Protein AF-A0A2S2R752-F1 (afdb_monomer)

InterPro domains:
  IPR032675 Leucine-rich repeat domain superfamily [G3DSA:3.80.10.10] (1-83)

Solvent-accessible surface area (backbone atoms only — not comparable to full-atom values): 11068 Å² total; per-residue (Å²): 81,77,49,80,53,50,64,62,71,36,53,54,68,74,89,67,63,77,33,37,60,33,27,34,42,31,45,22,48,10,47,53,20,38,55,67,49,46,57,72,49,18,22,31,60,45,40,41,36,38,32,35,33,62,28,73,34,38,39,67,49,68,88,34,24,53,42,39,46,20,32,53,46,47,30,58,76,66,61,33,46,69,41,58,73,69,79,62,42,74,85,78,96,68,89,72,75,92,66,62,83,62,42,63,77,50,75,65,30,51,50,46,24,51,53,15,46,54,54,32,48,65,73,67,52,60,62,66,58,55,54,49,51,53,54,51,52,52,51,50,49,54,64,51,49,53,55,53,53,50,52,55,52,53,59,54,54,60,64,67,72,66,70,78,85,80,78,87,81,90,82,86,90,85,87,86,87,81,86,90,82,87,89,84,82,89,82,82,87,134

Nearest PDB structures (foldseek):
  4z0c-assembly1_D  TM=8.203E-01  e=3.844E-01  Mus musculus
  8glv-assembly1_Gg  TM=3.568E-01  e=1.560E-01  Chlamydomonas reinhardtii

Secondary structure (DSSP, 8-state):
-EEE-TTS--SS-------TT--EEE-TT-TT-----HHHHHT-TT--EEE-TT-TTTT-SGGGHHHHHHHHHHHHHTT-EEESPPPPPPPPSSSS-------SPPHHHHHHHHHHHHHHHHHH--HHHHHHHHHHHHHHHHHHHHHHHHHHHHHHHHHHTT----------------------------

Sequence (190 aa):
QVLKLSRCDLAQYPALGVMPNLVELDVSDNELLEDLDSDRLAVTCRLSLLNVTGCTALFRRPESRCRCLRVVEWTRTYKIHVLGMPPCPVAHGGGIADNCTAVAATNETRAVFKKCMIEWERRNTPYWAIGLGLLIAVAVLLLLCVPIRWWKRRCHEDMMQSMPVTDTKENIESTAIGSKSDPAALLSSP

pLDDT: mean 79.92, std 19.26, range [33.53, 97.5]

Organism: NCBI:txid143950

Foldseek 3Di:
DEEAQDPVLDLEDDQDAQDLPYAEYHHEQNCNHQEDALLSVLSHLNHQEYEHHNNNNHQPDLVCQLRLLLVVVSCVVSNRHYHRRDDHDDDDPDDPDPPSVPSHDDPSSVVSNVVSVVVNCVVPPPVVVVVVVVVVVVVVCVVVVVVVVVVVVVVVVVVVVPDDPDDDDDDDDDDDDDDDDDDDDDDDDD

Radius of gyration: 38.86 Å; Cα contacts (8 Å, |Δi|>4): 228; chains: 1; bounding box: 56×40×117 Å

Structure (mmCIF, N/CA/C/O backbone):
data_AF-A0A2S2R752-F1
#
_entry.id   AF-A0A2S2R752-F1
#
loop_
_atom_site.group_PDB
_atom_site.id
_atom_site.type_symbol
_atom_site.label_atom_id
_atom_site.label_alt_id
_atom_site.label_comp_id
_atom_site.label_asym_id
_atom_site.label_entity_id
_atom_site.label_seq_id
_atom_site.pdbx_PDB_ins_code
_atom_site.Cartn_x
_atom_site.Cartn_y
_atom_site.Cartn_z
_atom_site.occupancy
_atom_site.B_iso_or_equiv
_atom_site.auth_seq_id
_atom_site.auth_comp_id
_atom_site.auth_asym_id
_atom_site.auth_atom_id
_atom_site.pdbx_PDB_model_num
ATOM 1 N N . GLN A 1 1 ? -7.648 -8.049 6.154 1.00 90.62 1 GLN A N 1
ATOM 2 C CA . GLN A 1 1 ? -8.123 -8.771 4.952 1.00 90.62 1 GLN A CA 1
ATOM 3 C C . GLN A 1 1 ? -6.942 -8.981 4.023 1.00 90.62 1 GLN A C 1
ATOM 5 O O . GLN A 1 1 ? -6.013 -8.180 4.067 1.00 90.62 1 GLN A O 1
ATOM 10 N N . VAL A 1 2 ? -6.982 -10.042 3.223 1.00 94.88 2 VAL A N 1
ATOM 11 C CA . VAL A 1 2 ? -5.921 -10.413 2.278 1.00 94.88 2 VAL A CA 1
ATOM 12 C C . VAL A 1 2 ? -6.530 -10.427 0.884 1.00 94.88 2 VAL A C 1
ATOM 14 O O . VAL A 1 2 ? -7.594 -11.018 0.698 1.00 94.88 2 VAL A O 1
ATOM 17 N N . LEU A 1 3 ? -5.880 -9.771 -0.073 1.00 95.69 3 LEU A N 1
ATOM 18 C CA . LEU A 1 3 ? -6.262 -9.795 -1.481 1.00 95.69 3 LEU A CA 1
ATOM 19 C C . LEU A 1 3 ? -5.101 -10.363 -2.292 1.00 95.69 3 LEU A C 1
ATOM 21 O O . LEU A 1 3 ? -3.983 -9.859 -2.209 1.00 95.69 3 LEU A O 1
ATOM 25 N N . LYS A 1 4 ? -5.375 -11.413 -3.068 1.00 95.81 4 LYS A N 1
ATOM 26 C CA . LYS A 1 4 ? -4.397 -12.053 -3.949 1.00 95.81 4 LYS A CA 1
ATOM 27 C C . LYS A 1 4 ? -4.827 -11.877 -5.396 1.00 95.81 4 LYS A C 1
ATOM 29 O O . LYS A 1 4 ? -5.921 -12.287 -5.765 1.00 95.81 4 LYS A O 1
ATOM 34 N N . LEU A 1 5 ? -3.960 -11.250 -6.173 1.00 94.62 5 LEU A N 1
ATOM 35 C CA . LEU A 1 5 ? -4.081 -10.948 -7.595 1.00 94.62 5 LEU A CA 1
ATOM 36 C C . LEU A 1 5 ? -2.792 -11.364 -8.320 1.00 94.62 5 LEU A C 1
ATOM 38 O O . LEU A 1 5 ? -2.338 -10.692 -9.246 1.00 94.62 5 LEU A O 1
ATOM 42 N N . SER A 1 6 ? -2.155 -12.438 -7.852 1.00 94.44 6 SER A N 1
ATOM 43 C CA . SER A 1 6 ? -0.952 -12.963 -8.479 1.00 94.44 6 SER A CA 1
ATOM 44 C C . SER A 1 6 ? -1.278 -13.678 -9.789 1.00 94.44 6 SER A C 1
ATOM 46 O O . SER A 1 6 ? -2.352 -14.271 -9.916 1.00 94.44 6 SER A O 1
ATOM 48 N N . ARG A 1 7 ? -0.366 -13.610 -10.770 1.00 94.69 7 ARG A N 1
ATOM 49 C CA . ARG A 1 7 ? -0.514 -14.253 -12.098 1.00 94.69 7 ARG A CA 1
ATOM 50 C C . ARG A 1 7 ? -1.827 -13.907 -12.803 1.00 94.69 7 ARG A C 1
ATOM 52 O O . ARG A 1 7 ? -2.516 -14.781 -13.323 1.00 94.69 7 ARG A O 1
ATOM 59 N N . CYS A 1 8 ? -2.202 -12.636 -12.760 1.00 93.88 8 CYS A N 1
ATOM 60 C CA . CYS A 1 8 ? -3.444 -12.133 -13.345 1.00 93.88 8 CYS A CA 1
ATOM 61 C C . CYS A 1 8 ? -3.188 -11.275 -14.596 1.00 93.88 8 CYS A C 1
ATOM 63 O O . CYS A 1 8 ? -4.085 -10.549 -15.019 1.00 93.88 8 CYS A O 1
ATOM 65 N N . ASP A 1 9 ? -1.970 -11.322 -15.150 1.00 91.81 9 ASP A N 1
ATOM 66 C CA . ASP A 1 9 ? -1.514 -10.535 -16.302 1.00 91.81 9 ASP A CA 1
ATOM 67 C C . ASP A 1 9 ? -1.815 -9.031 -16.172 1.00 91.81 9 ASP A C 1
ATOM 69 O O . ASP A 1 9 ? -2.172 -8.339 -17.129 1.00 91.81 9 ASP A O 1
ATOM 73 N N . LEU A 1 10 ? -1.678 -8.503 -14.952 1.00 92.00 10 LEU A N 1
ATOM 74 C CA . LEU A 1 10 ? -1.943 -7.099 -14.661 1.00 92.00 10 LEU A CA 1
ATOM 75 C C . LEU A 1 10 ? -0.909 -6.207 -15.350 1.00 92.00 10 LEU A C 1
ATOM 77 O O . LEU A 1 10 ? 0.252 -6.182 -14.958 1.00 92.00 10 LEU A O 1
ATOM 81 N N . ALA A 1 11 ? -1.353 -5.415 -16.325 1.00 91.62 11 ALA A N 1
ATOM 82 C CA . ALA A 1 11 ? -0.528 -4.371 -16.940 1.00 91.62 11 ALA A CA 1
ATOM 83 C C . ALA A 1 11 ? -0.419 -3.103 -16.070 1.00 91.62 11 ALA A C 1
ATOM 85 O O . ALA A 1 11 ? 0.523 -2.321 -16.176 1.00 91.62 11 ALA A O 1
ATOM 86 N N . GLN A 1 12 ? -1.409 -2.873 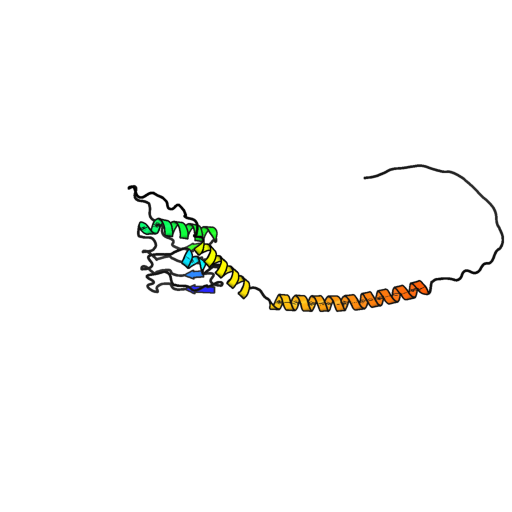-15.206 1.00 90.88 12 GLN A N 1
ATOM 87 C CA . GLN A 1 12 ? -1.481 -1.712 -14.325 1.00 90.88 12 GLN A CA 1
ATOM 88 C C . GLN A 1 12 ? -1.903 -2.141 -12.929 1.00 90.88 12 GLN A C 1
ATOM 90 O O . GLN A 1 12 ? -2.641 -3.115 -12.760 1.00 90.88 12 GLN A O 1
ATOM 95 N N . TYR A 1 13 ? -1.472 -1.374 -11.929 1.00 89.81 13 TYR A N 1
ATOM 96 C CA . TYR A 1 13 ? -1.901 -1.614 -10.563 1.00 89.81 13 TYR A CA 1
ATOM 97 C C . TYR A 1 13 ? -3.429 -1.473 -10.476 1.00 89.81 13 TYR A C 1
ATOM 99 O O . TYR A 1 13 ? -3.981 -0.491 -10.989 1.00 89.81 13 TYR A O 1
ATOM 107 N N . PRO A 1 14 ? -4.131 -2.431 -9.846 1.00 87.06 14 PRO A N 1
ATOM 108 C CA . PRO A 1 14 ? -5.585 -2.444 -9.823 1.00 87.06 14 PRO A CA 1
ATOM 109 C C . PRO A 1 14 ? -6.126 -1.150 -9.216 1.00 87.06 14 PRO A C 1
ATOM 111 O O . PRO A 1 14 ? -5.617 -0.640 -8.214 1.00 87.06 14 PRO A O 1
ATOM 114 N N . ALA A 1 15 ? -7.196 -0.619 -9.807 1.00 86.75 15 ALA A N 1
ATOM 115 C CA . ALA A 1 15 ? -7.918 0.519 -9.256 1.00 86.75 15 ALA A CA 1
ATOM 116 C C . ALA A 1 15 ? -8.717 0.076 -8.020 1.00 86.75 15 ALA A C 1
ATOM 118 O O . ALA A 1 15 ? -9.937 -0.079 -8.059 1.00 86.75 15 ALA A O 1
ATOM 119 N N . LEU A 1 16 ? -8.006 -0.154 -6.918 1.00 84.81 16 LEU A N 1
ATOM 120 C CA . LEU A 1 16 ? -8.612 -0.439 -5.631 1.00 84.81 16 LEU A CA 1
ATOM 121 C C . LEU A 1 16 ? -9.373 0.817 -5.194 1.00 84.81 16 LEU A C 1
ATOM 123 O O . LEU A 1 16 ? -8.825 1.921 -5.159 1.00 84.81 16 LEU A O 1
ATOM 127 N N . GLY A 1 17 ? -10.661 0.661 -4.895 1.00 87.75 17 GLY A N 1
ATOM 128 C CA . GLY A 1 17 ? -11.394 1.684 -4.156 1.00 87.75 17 GLY A CA 1
ATOM 129 C C . GLY A 1 17 ? -10.801 1.862 -2.754 1.00 87.75 17 GLY A C 1
ATOM 130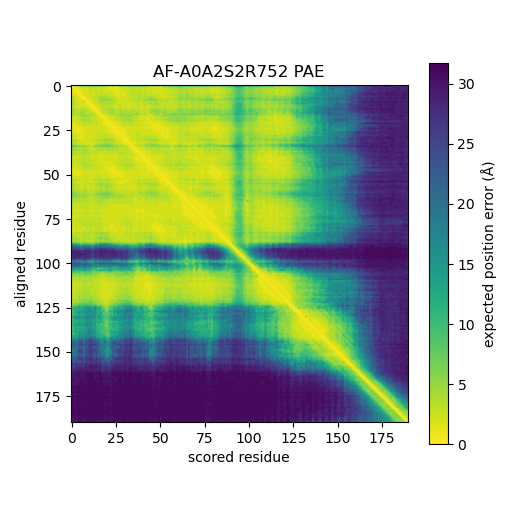 O O . GLY A 1 17 ? -9.829 1.208 -2.379 1.00 87.75 17 GLY A O 1
ATOM 131 N N . VAL A 1 18 ? -11.411 2.718 -1.934 1.00 89.69 18 VAL A N 1
ATOM 132 C CA . VAL A 1 18 ? -11.003 2.849 -0.526 1.00 89.69 18 VAL A CA 1
ATOM 133 C C . VAL A 1 18 ? -11.209 1.503 0.182 1.00 89.69 18 VAL A C 1
ATOM 135 O O . VAL A 1 18 ? -12.343 1.071 0.391 1.00 89.69 18 VAL A O 1
ATOM 138 N N . MET A 1 19 ? -10.109 0.838 0.541 1.00 92.88 19 MET A N 1
ATOM 139 C CA . MET A 1 19 ? -10.082 -0.486 1.165 1.00 92.88 19 MET A CA 1
ATOM 140 C C . MET A 1 19 ? -9.410 -0.396 2.543 1.00 92.88 19 MET A C 1
ATOM 142 O O . MET A 1 19 ? -8.256 -0.793 2.715 1.00 92.88 19 MET A O 1
ATOM 146 N N . PRO A 1 20 ? -10.134 0.100 3.561 1.00 92.19 20 PRO A N 1
ATOM 147 C CA . PRO A 1 20 ? -9.558 0.408 4.867 1.00 92.19 20 PRO A CA 1
ATOM 148 C C . PRO A 1 20 ? -9.117 -0.829 5.653 1.00 92.19 20 PRO A C 1
ATOM 150 O O . PRO A 1 20 ? -8.298 -0.714 6.550 1.00 92.19 20 PRO A O 1
ATOM 153 N N . ASN A 1 21 ? -9.639 -2.016 5.335 1.00 93.62 21 ASN A N 1
ATOM 154 C CA . ASN A 1 21 ? -9.344 -3.258 6.059 1.00 93.62 21 ASN A CA 1
ATOM 155 C C . ASN A 1 21 ? -8.357 -4.175 5.323 1.00 93.62 21 ASN A C 1
ATOM 157 O O . ASN A 1 21 ? -8.126 -5.306 5.774 1.00 93.62 21 ASN A O 1
ATOM 161 N N . LEU A 1 22 ? -7.811 -3.735 4.185 1.00 95.56 22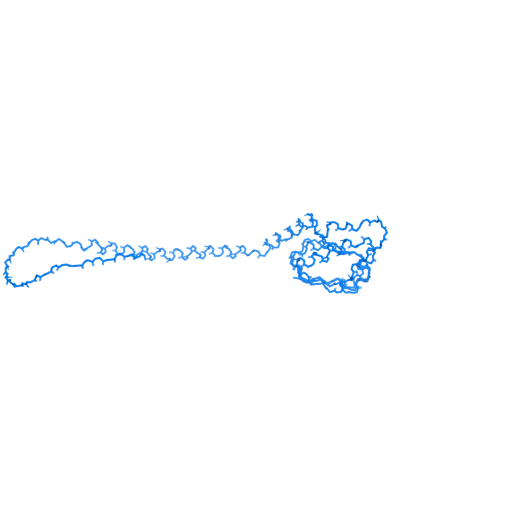 LEU A N 1
ATOM 162 C CA . LEU A 1 22 ? -6.818 -4.507 3.451 1.00 95.56 22 LEU A CA 1
ATOM 163 C C . LEU A 1 22 ? -5.470 -4.412 4.165 1.00 95.56 22 LEU A C 1
ATOM 165 O O . LEU A 1 22 ? -4.986 -3.318 4.434 1.00 95.56 22 LEU A O 1
ATOM 169 N N . VAL A 1 23 ? -4.914 -5.571 4.502 1.00 95.88 23 VAL A N 1
ATOM 170 C CA . VAL A 1 23 ? -3.685 -5.720 5.294 1.00 95.88 23 VAL A CA 1
ATOM 171 C C . VAL A 1 23 ? -2.582 -6.326 4.436 1.00 95.88 23 VAL A C 1
ATOM 173 O O . VAL A 1 23 ? -1.433 -5.911 4.525 1.00 95.88 23 VAL A O 1
ATOM 176 N N . GLU A 1 24 ? -2.940 -7.246 3.544 1.00 97.19 24 GLU A N 1
ATOM 177 C CA . GLU A 1 24 ? -1.995 -7.873 2.628 1.00 97.19 24 GLU A CA 1
ATOM 178 C C . GLU A 1 24 ? -2.524 -7.783 1.203 1.00 97.19 24 GLU A C 1
ATOM 180 O O . GLU A 1 24 ? -3.691 -8.102 0.944 1.00 97.19 24 GLU A O 1
ATOM 185 N N . LEU A 1 25 ? -1.655 -7.359 0.292 1.00 96.56 25 LEU A N 1
ATOM 186 C CA . LEU A 1 25 ? -1.906 -7.358 -1.137 1.00 96.56 25 LEU A CA 1
ATOM 187 C C . LEU A 1 25 ? -0.79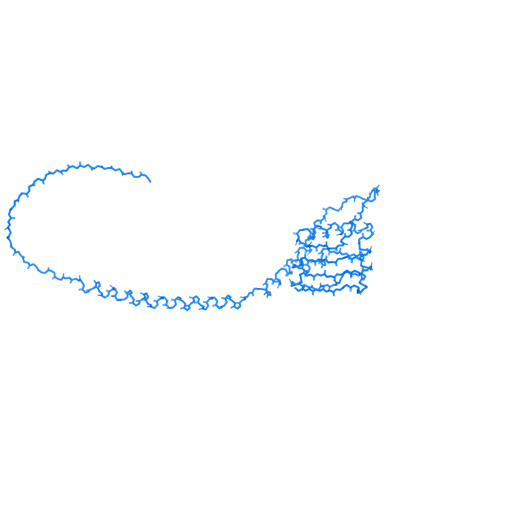6 -8.125 -1.845 1.00 96.56 25 LEU A C 1
ATOM 189 O O . LEU A 1 25 ? 0.378 -7.768 -1.755 1.00 96.56 25 LEU A O 1
ATOM 193 N N . ASP A 1 26 ? -1.189 -9.156 -2.576 1.00 96.50 26 ASP A N 1
ATOM 194 C CA . ASP A 1 26 ? -0.292 -9.938 -3.410 1.00 96.50 26 ASP A CA 1
ATOM 195 C C . ASP A 1 26 ? -0.596 -9.667 -4.881 1.00 96.50 26 ASP A C 1
ATOM 197 O O . ASP A 1 26 ? -1.668 -10.016 -5.364 1.00 96.50 26 ASP A O 1
ATOM 201 N N . VAL A 1 27 ? 0.334 -9.021 -5.577 1.00 96.00 27 VAL A N 1
ATOM 202 C CA . VAL A 1 27 ? 0.297 -8.784 -7.027 1.00 96.00 27 VAL A CA 1
ATOM 203 C C . VAL A 1 27 ? 1.504 -9.440 -7.700 1.00 96.00 27 VAL A C 1
ATOM 205 O O . VAL A 1 27 ? 1.936 -8.988 -8.757 1.00 96.00 27 VAL A O 1
ATOM 208 N N . SER A 1 28 ? 2.062 -10.492 -7.094 1.00 96.25 28 SER A N 1
ATOM 209 C CA . SER A 1 28 ? 3.229 -11.197 -7.628 1.00 96.25 28 SER A CA 1
ATOM 210 C C . SER A 1 28 ? 2.985 -11.840 -8.994 1.00 96.25 28 SER A C 1
ATOM 212 O O . SER A 1 28 ? 1.850 -12.103 -9.393 1.00 96.25 28 SER A O 1
ATOM 214 N N . ASP A 1 29 ? 4.071 -12.103 -9.715 1.00 95.50 29 ASP A N 1
ATOM 215 C CA . ASP A 1 29 ? 4.079 -12.755 -11.023 1.00 95.50 29 ASP A CA 1
ATOM 216 C C . ASP A 1 29 ? 3.167 -12.049 -12.054 1.00 95.50 29 ASP A C 1
ATOM 218 O O . ASP A 1 29 ? 2.548 -12.691 -12.899 1.00 95.50 29 ASP A O 1
ATOM 222 N N . ASN A 1 30 ? 3.052 -10.718 -11.974 1.00 95.50 30 ASN A N 1
ATOM 223 C CA . ASN A 1 30 ? 2.425 -9.893 -13.007 1.00 95.50 30 ASN A CA 1
ATOM 224 C C . ASN A 1 30 ? 3.520 -9.158 -13.782 1.00 95.50 30 ASN A C 1
ATOM 226 O O . ASN A 1 30 ? 3.872 -8.019 -13.478 1.00 95.50 30 ASN A O 1
ATOM 230 N N . GLU A 1 31 ? 4.087 -9.830 -14.780 1.00 94.06 31 GLU A N 1
ATOM 231 C CA . GLU A 1 31 ? 5.252 -9.335 -15.523 1.00 94.06 31 GLU A CA 1
ATOM 232 C C . GLU A 1 31 ? 4.978 -8.033 -16.279 1.00 94.06 31 GLU A C 1
ATOM 234 O O . GLU A 1 31 ? 5.885 -7.223 -16.449 1.00 94.06 31 GLU A O 1
ATOM 239 N N . LEU A 1 32 ? 3.725 -7.816 -16.690 1.00 92.75 32 LEU A N 1
ATOM 240 C CA . LEU A 1 32 ? 3.283 -6.629 -17.422 1.00 92.75 32 LEU A CA 1
ATOM 241 C C . LEU A 1 32 ? 3.095 -5.397 -16.527 1.00 92.75 32 LEU A C 1
ATOM 243 O O . LEU A 1 32 ? 2.851 -4.314 -17.052 1.00 92.75 32 LEU A O 1
ATOM 247 N N . LEU A 1 33 ? 3.187 -5.537 -15.202 1.00 93.44 33 LEU A N 1
ATOM 248 C CA . LEU A 1 33 ? 2.941 -4.443 -14.271 1.00 93.44 33 LEU A CA 1
ATOM 249 C C . LEU A 1 33 ? 4.088 -3.432 -14.342 1.00 93.44 33 LEU A C 1
ATOM 251 O O . LEU A 1 33 ? 5.145 -3.635 -13.748 1.00 93.44 33 LEU A O 1
ATOM 255 N N . GLU A 1 34 ? 3.877 -2.333 -15.063 1.00 90.12 34 GLU A N 1
ATOM 256 C CA . GLU A 1 34 ? 4.948 -1.366 -15.335 1.00 90.12 34 GLU A CA 1
ATOM 257 C C . GLU A 1 34 ? 5.123 -0.322 -14.228 1.00 90.12 34 GLU A C 1
ATOM 259 O O . GLU A 1 34 ? 6.223 0.202 -14.026 1.00 90.12 34 GLU A O 1
ATOM 264 N N . ASP A 1 35 ? 4.039 0.016 -13.528 1.00 81.94 35 ASP A N 1
ATOM 265 C CA . ASP A 1 35 ? 4.010 1.198 -12.673 1.00 81.94 35 ASP A CA 1
ATOM 266 C C . ASP A 1 35 ? 3.154 1.025 -11.419 1.00 81.94 35 ASP A C 1
ATOM 268 O O . ASP A 1 35 ? 2.146 0.310 -11.391 1.00 81.94 35 ASP A O 1
ATOM 272 N N . LEU A 1 36 ? 3.564 1.745 -10.381 1.00 90.69 36 LEU A N 1
ATOM 273 C CA . LEU A 1 36 ? 2.930 1.803 -9.077 1.00 90.69 36 LEU A CA 1
ATOM 274 C C . LEU A 1 36 ? 3.098 3.220 -8.527 1.00 90.69 36 LEU A C 1
ATOM 276 O O . LEU A 1 36 ? 4.184 3.795 -8.578 1.00 90.69 36 LEU A O 1
ATOM 280 N N . ASP A 1 37 ? 2.023 3.770 -7.968 1.00 89.88 37 ASP A N 1
ATOM 281 C CA . ASP A 1 37 ? 2.021 5.118 -7.401 1.00 89.88 37 ASP A CA 1
ATOM 282 C C . ASP A 1 37 ? 1.576 5.099 -5.938 1.00 89.88 37 ASP A C 1
ATOM 284 O O . ASP A 1 37 ? 0.734 4.291 -5.529 1.00 89.88 37 ASP A O 1
ATOM 288 N N . SER A 1 38 ? 2.096 6.035 -5.146 1.00 90.56 38 SER A N 1
ATOM 289 C CA . SER A 1 38 ? 1.711 6.210 -3.748 1.00 90.56 38 SER A CA 1
ATOM 290 C C . SER A 1 38 ? 0.224 6.524 -3.596 1.00 90.56 38 SER A C 1
ATOM 292 O O . SER A 1 38 ? -0.381 6.117 -2.610 1.00 90.56 38 SER A O 1
ATOM 294 N N . ASP A 1 39 ? -0.400 7.172 -4.584 1.00 89.19 39 ASP A N 1
ATOM 295 C CA . ASP A 1 39 ? -1.840 7.475 -4.567 1.00 89.19 39 ASP A CA 1
ATOM 296 C C . ASP A 1 39 ? -2.698 6.207 -4.589 1.00 89.19 39 ASP A C 1
ATOM 298 O O . ASP A 1 39 ? -3.718 6.110 -3.903 1.00 89.19 39 ASP A O 1
ATOM 302 N N . ARG A 1 40 ? -2.245 5.194 -5.332 1.00 90.69 40 ARG A N 1
ATOM 303 C CA . ARG A 1 40 ? -2.897 3.882 -5.411 1.00 90.69 40 ARG A CA 1
ATOM 304 C C . ARG A 1 40 ? -2.656 3.031 -4.165 1.00 90.69 40 ARG A C 1
ATOM 306 O O . ARG A 1 40 ? -3.444 2.135 -3.886 1.00 90.69 40 ARG A O 1
ATOM 313 N N . LEU A 1 41 ? -1.606 3.321 -3.400 1.00 92.94 41 LEU A N 1
ATOM 314 C CA . LEU A 1 41 ? -1.356 2.709 -2.091 1.00 92.94 41 LEU A CA 1
ATOM 315 C C . LEU A 1 41 ? -2.088 3.448 -0.960 1.00 92.94 41 LEU A C 1
ATOM 317 O O . LEU A 1 41 ? -2.439 2.851 0.057 1.00 92.94 41 LEU A O 1
ATOM 321 N N . ALA A 1 42 ? -2.363 4.743 -1.125 1.00 93.56 42 ALA A N 1
ATOM 322 C CA . ALA A 1 42 ? -3.019 5.569 -0.115 1.00 93.56 42 ALA A CA 1
ATOM 323 C C . ALA A 1 42 ? -4.464 5.140 0.180 1.00 93.56 42 ALA A C 1
ATOM 325 O O . ALA A 1 42 ? -4.963 5.358 1.285 1.00 93.56 42 ALA A O 1
ATOM 326 N N . VAL A 1 43 ? -5.131 4.487 -0.775 1.00 94.38 43 VAL A N 1
ATOM 327 C CA . VAL A 1 43 ? -6.481 3.922 -0.597 1.00 94.38 43 VAL A CA 1
ATOM 328 C C . VAL A 1 43 ? -6.515 2.685 0.313 1.00 94.38 43 VAL A C 1
ATOM 330 O O . VAL A 1 43 ? -7.599 2.259 0.713 1.00 94.38 43 VAL A O 1
ATOM 333 N N . THR A 1 44 ? -5.354 2.132 0.680 1.00 95.06 44 THR A N 1
ATOM 334 C CA . THR A 1 44 ? -5.196 0.962 1.557 1.00 95.06 44 THR A CA 1
ATOM 335 C C . THR A 1 44 ? -4.411 1.336 2.818 1.00 95.06 44 THR A C 1
ATOM 337 O O . THR A 1 44 ? -3.269 0.938 3.017 1.00 95.06 44 THR A O 1
ATOM 340 N N . CYS A 1 45 ? -5.025 2.124 3.698 1.00 94.56 45 CYS A N 1
ATOM 341 C CA . CYS A 1 45 ? -4.378 2.727 4.870 1.00 94.56 45 CYS A CA 1
ATOM 342 C C . CYS A 1 45 ? -3.940 1.748 5.976 1.00 94.56 45 CYS A C 1
ATOM 344 O O . CYS A 1 45 ? -3.252 2.149 6.913 1.00 94.56 45 CYS A O 1
ATOM 346 N N . ARG A 1 46 ? -4.330 0.473 5.883 1.00 95.06 46 ARG A N 1
ATOM 347 C CA . ARG A 1 46 ? -3.930 -0.599 6.810 1.00 95.06 46 ARG A CA 1
ATOM 348 C C . ARG A 1 46 ? -3.012 -1.637 6.173 1.00 95.06 46 ARG A C 1
ATOM 350 O O . ARG A 1 46 ? -2.724 -2.644 6.818 1.00 95.06 46 ARG A O 1
ATOM 357 N N . LEU A 1 47 ? -2.566 -1.399 4.939 1.00 96.75 47 LEU A N 1
ATOM 358 C CA . LEU A 1 47 ? -1.679 -2.310 4.237 1.00 96.75 47 LEU A CA 1
ATOM 359 C C . LEU A 1 47 ? -0.368 -2.445 5.017 1.00 96.75 47 LEU A C 1
ATOM 361 O O . LEU A 1 47 ? 0.286 -1.448 5.308 1.00 96.75 47 LEU A O 1
ATOM 365 N N . SER A 1 48 ? 0.008 -3.673 5.354 1.00 96.94 48 SER A N 1
ATOM 366 C CA . SER A 1 48 ? 1.265 -4.006 6.025 1.00 96.94 48 SER A CA 1
ATOM 367 C C . SER A 1 48 ? 2.174 -4.873 5.166 1.00 96.94 48 SER A C 1
ATOM 369 O O . SER A 1 48 ? 3.373 -4.896 5.415 1.00 96.94 48 SER A O 1
ATOM 371 N N . LEU A 1 49 ? 1.629 -5.580 4.171 1.00 97.50 49 LEU A N 1
ATOM 372 C CA . LEU A 1 49 ? 2.390 -6.427 3.257 1.00 97.50 49 LEU A CA 1
ATOM 373 C C . LEU A 1 49 ? 1.974 -6.163 1.809 1.00 97.50 49 LEU A C 1
ATOM 375 O O . LEU A 1 49 ? 0.792 -6.249 1.474 1.00 97.50 49 LEU A O 1
ATOM 379 N N . LEU A 1 50 ? 2.957 -5.892 0.956 1.00 97.06 50 LEU A N 1
ATOM 380 C CA . LEU A 1 50 ? 2.806 -5.780 -0.488 1.00 97.06 50 LEU A CA 1
ATOM 381 C C . LEU A 1 50 ? 3.783 -6.743 -1.168 1.00 97.06 50 LEU A C 1
ATOM 383 O O . LEU A 1 50 ? 4.995 -6.577 -1.057 1.00 97.06 50 LEU A O 1
ATOM 387 N N . ASN A 1 51 ? 3.271 -7.736 -1.889 1.00 96.88 51 ASN A N 1
ATOM 388 C CA . ASN A 1 51 ? 4.105 -8.644 -2.671 1.00 96.88 51 ASN A CA 1
ATOM 389 C C . ASN A 1 51 ? 4.073 -8.258 -4.153 1.00 96.88 51 ASN A C 1
ATOM 391 O O . ASN A 1 51 ? 3.027 -8.345 -4.790 1.00 96.88 51 ASN A O 1
ATOM 395 N N . VAL A 1 52 ? 5.224 -7.839 -4.683 1.00 96.19 52 VAL A N 1
ATOM 396 C CA . VAL A 1 52 ? 5.459 -7.491 -6.099 1.00 96.19 52 VAL A CA 1
ATOM 397 C C . VAL A 1 52 ? 6.546 -8.379 -6.723 1.00 96.19 52 VAL A C 1
ATOM 399 O O . VAL A 1 52 ? 7.131 -8.043 -7.750 1.00 96.19 52 VAL A O 1
ATOM 402 N N . THR A 1 53 ? 6.848 -9.521 -6.098 1.00 96.44 53 THR A N 1
ATOM 403 C CA . THR A 1 53 ? 7.829 -10.488 -6.611 1.00 96.44 53 THR A CA 1
ATOM 404 C C . THR A 1 53 ? 7.438 -10.944 -8.013 1.00 96.44 53 THR A C 1
ATOM 406 O O . THR A 1 53 ? 6.274 -11.232 -8.250 1.00 96.44 53 THR A O 1
ATOM 409 N N . GLY A 1 54 ? 8.387 -11.005 -8.948 1.00 92.44 54 GLY A N 1
ATOM 410 C CA . GLY A 1 54 ? 8.108 -11.425 -10.328 1.00 92.44 54 GLY A CA 1
ATOM 411 C C . GLY A 1 54 ? 7.521 -10.332 -11.235 1.00 92.44 54 GLY A C 1
ATOM 412 O O . GLY A 1 54 ? 7.349 -10.573 -12.426 1.00 92.44 54 GLY A O 1
ATOM 413 N N . CYS A 1 55 ? 7.276 -9.113 -10.739 1.00 94.31 55 CYS A N 1
ATOM 414 C CA . CYS A 1 55 ? 6.851 -7.977 -11.568 1.00 94.31 55 CYS A CA 1
ATOM 415 C C . CYS A 1 55 ? 8.054 -7.329 -12.277 1.00 94.31 55 CYS A C 1
ATOM 417 O O . CYS A 1 55 ? 8.559 -6.286 -11.864 1.00 94.31 55 CYS A O 1
ATOM 419 N N . THR A 1 56 ? 8.557 -7.968 -13.333 1.00 91.38 56 THR A N 1
ATOM 420 C CA . THR A 1 56 ? 9.828 -7.598 -13.989 1.00 91.38 56 THR A CA 1
ATOM 421 C C . THR A 1 56 ? 9.795 -6.277 -14.767 1.00 91.38 56 THR A C 1
ATOM 423 O O . THR A 1 56 ? 10.852 -5.676 -14.981 1.00 91.38 56 THR A O 1
ATOM 426 N N . ALA A 1 57 ? 8.620 -5.797 -15.189 1.00 91.81 57 ALA A N 1
ATOM 427 C CA . ALA A 1 57 ? 8.477 -4.494 -15.843 1.00 91.81 57 ALA A CA 1
ATOM 428 C C . ALA A 1 57 ? 8.373 -3.311 -14.863 1.00 91.81 57 ALA A C 1
ATOM 430 O O . ALA A 1 57 ? 8.475 -2.157 -15.294 1.00 91.81 57 ALA A O 1
ATOM 431 N N . LEU A 1 58 ? 8.209 -3.576 -13.563 1.00 93.31 58 LEU A N 1
ATOM 432 C CA . LEU A 1 58 ? 7.931 -2.554 -12.560 1.00 93.31 58 LEU A CA 1
ATOM 433 C C . LEU A 1 58 ? 9.099 -1.564 -12.444 1.00 93.31 58 LEU A C 1
ATOM 435 O O . LEU A 1 58 ? 10.239 -1.952 -12.191 1.00 93.31 58 LEU A O 1
ATOM 439 N N . PHE A 1 59 ? 8.813 -0.275 -12.641 1.00 91.44 59 PHE A N 1
ATOM 440 C CA . PHE A 1 59 ? 9.798 0.816 -12.638 1.00 91.44 59 PHE A CA 1
ATOM 441 C C . PHE A 1 59 ? 10.970 0.639 -13.613 1.00 91.44 59 PHE A C 1
ATOM 443 O O . PHE A 1 59 ? 12.028 1.236 -13.432 1.00 91.44 59 PHE A O 1
ATOM 450 N N . ARG A 1 60 ? 10.818 -0.156 -14.677 1.00 89.25 60 ARG A N 1
ATOM 451 C CA . ARG A 1 60 ? 11.922 -0.426 -15.612 1.00 89.25 60 ARG A CA 1
ATOM 452 C C . ARG A 1 60 ? 12.380 0.817 -16.381 1.00 89.25 60 ARG A C 1
ATOM 454 O O . ARG A 1 60 ? 13.533 0.896 -16.800 1.00 89.25 60 ARG A O 1
ATOM 461 N N . ARG A 1 61 ? 11.476 1.774 -16.606 1.00 87.69 61 ARG A N 1
ATOM 462 C CA . ARG A 1 61 ? 11.738 2.945 -17.453 1.00 87.69 61 ARG A CA 1
ATOM 463 C C . ARG A 1 61 ? 12.375 4.099 -16.664 1.00 87.69 61 ARG A C 1
ATOM 465 O O . ARG A 1 61 ? 11.928 4.355 -15.543 1.00 87.69 61 ARG A O 1
ATOM 472 N N . PRO A 1 62 ? 13.354 4.843 -17.213 1.00 83.94 62 PRO A N 1
ATOM 473 C CA . PRO A 1 62 ? 14.022 5.942 -16.503 1.00 83.94 62 PRO A CA 1
ATOM 474 C C . PRO A 1 62 ? 13.074 7.023 -15.962 1.00 83.94 62 PRO A C 1
ATOM 476 O O . PRO A 1 62 ? 13.282 7.525 -14.857 1.00 83.94 62 PRO A O 1
ATOM 479 N N . GLU A 1 63 ? 11.996 7.340 -16.685 1.00 84.81 63 GLU A N 1
ATOM 480 C CA . GLU A 1 63 ? 10.983 8.321 -16.272 1.00 84.81 63 GLU A CA 1
ATOM 481 C C . GLU A 1 63 ? 10.238 7.934 -14.984 1.00 84.81 63 GLU A C 1
ATOM 483 O O . GLU A 1 63 ? 9.645 8.785 -14.321 1.00 84.81 63 GLU A O 1
ATOM 488 N N . SER A 1 64 ? 10.285 6.659 -14.594 1.00 88.50 64 SER A N 1
ATOM 489 C CA . SER A 1 64 ? 9.602 6.152 -13.404 1.00 88.50 64 SER A CA 1
ATOM 490 C C . SER A 1 64 ? 10.387 6.384 -12.105 1.00 88.50 64 SER A C 1
ATOM 492 O O . SER A 1 64 ? 9.852 6.174 -11.016 1.00 88.50 64 SER A O 1
ATOM 494 N N . ARG A 1 65 ? 11.633 6.885 -12.182 1.00 87.12 65 ARG A N 1
ATOM 495 C CA . ARG A 1 65 ? 12.531 7.111 -11.033 1.00 87.12 65 ARG A CA 1
ATOM 496 C C . ARG A 1 65 ? 11.865 7.863 -9.881 1.00 87.12 65 ARG A C 1
ATOM 498 O O . ARG A 1 65 ? 11.886 7.373 -8.755 1.00 87.12 65 ARG A O 1
ATOM 505 N N . CYS A 1 66 ? 11.258 9.027 -10.132 1.00 86.88 66 CYS A N 1
ATOM 506 C CA . CYS A 1 66 ? 10.655 9.809 -9.046 1.00 86.88 66 CYS A CA 1
ATOM 507 C C . CYS A 1 66 ? 9.420 9.121 -8.439 1.00 86.88 66 CYS A C 1
ATOM 509 O O . CYS A 1 66 ? 9.201 9.241 -7.234 1.00 86.88 66 CYS A O 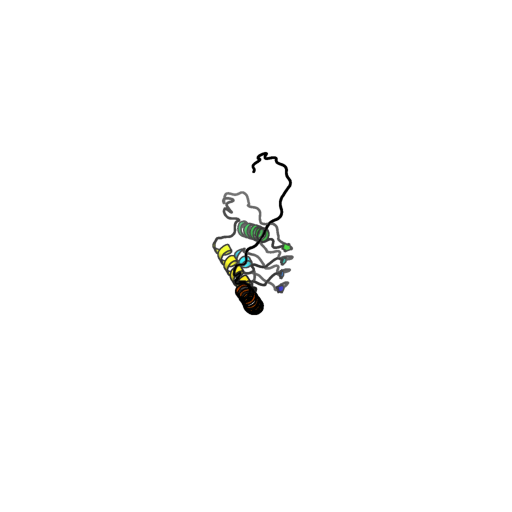1
ATOM 511 N N . ARG A 1 67 ? 8.638 8.373 -9.234 1.00 88.31 67 ARG A N 1
ATOM 512 C CA . ARG A 1 67 ? 7.513 7.574 -8.715 1.00 88.31 67 ARG A CA 1
ATOM 513 C C . ARG A 1 67 ? 8.007 6.420 -7.854 1.00 88.31 67 ARG A C 1
ATOM 515 O O . ARG A 1 67 ? 7.534 6.270 -6.733 1.00 88.31 67 ARG A O 1
ATOM 522 N N . CY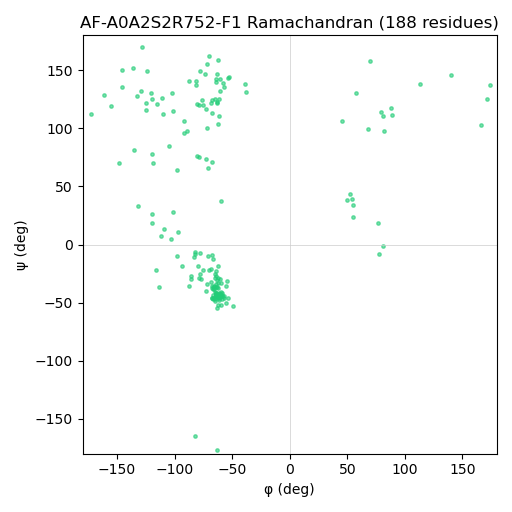S A 1 68 ? 9.019 5.691 -8.319 1.00 91.62 68 CYS A N 1
ATOM 523 C CA . CYS A 1 68 ? 9.650 4.625 -7.549 1.00 91.62 68 CYS A CA 1
ATOM 524 C C . CYS A 1 68 ? 10.152 5.134 -6.194 1.00 91.62 68 CYS A C 1
ATOM 526 O O . CYS A 1 68 ? 9.790 4.583 -5.157 1.00 91.62 68 CYS A O 1
ATOM 528 N N . LEU A 1 69 ? 10.905 6.242 -6.179 1.00 90.81 69 LEU A N 1
ATOM 529 C CA . LEU A 1 69 ? 11.399 6.845 -4.936 1.00 90.81 69 LEU A CA 1
ATOM 530 C C . LEU A 1 69 ? 10.255 7.250 -3.998 1.00 90.81 69 LEU A C 1
ATOM 532 O O . LEU A 1 69 ? 10.339 7.010 -2.796 1.00 90.81 69 LEU A O 1
ATOM 536 N N . ARG A 1 70 ? 9.167 7.813 -4.537 1.00 91.06 70 ARG A N 1
ATOM 537 C CA . ARG A 1 70 ? 7.981 8.177 -3.752 1.00 91.06 70 ARG A CA 1
ATOM 538 C C . ARG A 1 70 ? 7.285 6.956 -3.155 1.00 91.06 70 ARG A C 1
ATOM 540 O O . ARG A 1 70 ? 6.881 7.000 -1.999 1.00 91.06 70 ARG A O 1
ATOM 547 N N . VAL A 1 71 ? 7.163 5.862 -3.905 1.00 92.62 71 VAL A N 1
ATOM 548 C CA . VAL A 1 71 ? 6.593 4.598 -3.412 1.00 92.62 71 VAL A CA 1
ATOM 549 C C . VAL A 1 71 ? 7.482 3.969 -2.341 1.00 92.62 71 VAL A C 1
ATOM 551 O O . VAL A 1 71 ? 6.979 3.532 -1.305 1.00 92.62 71 VAL A O 1
ATOM 554 N N . VAL A 1 72 ? 8.801 3.959 -2.537 1.00 92.69 72 VAL A N 1
ATOM 555 C CA . VAL A 1 72 ? 9.757 3.483 -1.526 1.00 92.69 72 VAL A CA 1
ATOM 556 C C . VAL A 1 72 ? 9.626 4.302 -0.241 1.00 92.69 72 VAL A C 1
ATOM 558 O O . VAL A 1 72 ? 9.491 3.735 0.841 1.00 92.69 72 VAL A O 1
ATOM 561 N N . GLU A 1 73 ? 9.579 5.629 -0.340 1.00 92.38 73 GLU A N 1
ATOM 562 C CA . GLU A 1 73 ? 9.421 6.485 0.837 1.00 92.38 73 GLU A CA 1
ATOM 563 C C . GLU A 1 73 ? 8.046 6.319 1.498 1.00 92.38 73 GLU A C 1
ATOM 565 O O . GLU A 1 73 ? 7.944 6.274 2.725 1.00 92.38 73 GLU A O 1
ATOM 570 N N . TRP A 1 74 ? 6.983 6.158 0.706 1.00 93.44 74 TRP A N 1
ATOM 571 C CA . TRP A 1 74 ? 5.634 5.878 1.200 1.00 93.44 74 TRP A CA 1
ATOM 572 C C . TRP A 1 74 ? 5.591 4.580 2.010 1.00 93.44 74 TRP A C 1
ATOM 574 O O . TRP A 1 74 ? 5.144 4.562 3.157 1.00 93.44 74 TRP A O 1
ATOM 584 N N . THR A 1 75 ? 6.099 3.491 1.432 1.00 94.50 75 THR A N 1
ATOM 585 C CA . THR A 1 75 ? 6.127 2.172 2.079 1.00 94.50 75 THR A CA 1
ATOM 586 C C . THR A 1 75 ? 6.979 2.196 3.346 1.00 94.50 75 THR A C 1
ATOM 588 O O . THR A 1 75 ? 6.565 1.643 4.364 1.00 94.50 75 THR A O 1
ATOM 591 N N . ARG A 1 76 ? 8.091 2.940 3.355 1.00 93.94 76 ARG A N 1
ATOM 592 C CA . ARG A 1 76 ? 8.903 3.171 4.556 1.00 93.94 76 ARG A CA 1
ATOM 593 C C . ARG A 1 76 ? 8.154 3.962 5.631 1.00 93.94 76 ARG A C 1
ATOM 595 O O . ARG A 1 76 ? 8.130 3.537 6.785 1.00 93.94 76 ARG A O 1
ATOM 602 N N . THR A 1 77 ? 7.529 5.079 5.259 1.00 93.19 77 THR A N 1
ATOM 603 C CA . THR A 1 77 ? 6.789 5.972 6.170 1.00 93.19 77 THR A CA 1
ATOM 604 C C . THR A 1 77 ? 5.684 5.221 6.907 1.00 93.19 77 THR A C 1
ATOM 606 O O . THR A 1 77 ? 5.540 5.352 8.123 1.00 93.19 77 THR A O 1
ATOM 609 N N . TYR A 1 78 ? 4.933 4.390 6.184 1.00 93.62 78 TYR A N 1
ATOM 610 C CA . TYR A 1 78 ? 3.802 3.635 6.727 1.00 93.62 78 TYR A CA 1
ATOM 611 C C . TYR A 1 78 ? 4.150 2.197 7.128 1.00 93.62 78 TYR A C 1
ATOM 613 O O . TYR A 1 78 ? 3.253 1.425 7.457 1.00 93.62 78 TYR A O 1
ATOM 621 N N . LYS A 1 79 ? 5.445 1.846 7.161 1.00 95.56 79 LYS A N 1
ATOM 622 C CA . LYS A 1 79 ? 5.961 0.527 7.574 1.00 95.56 79 LYS A CA 1
ATOM 623 C C . LYS A 1 79 ? 5.326 -0.646 6.812 1.00 95.56 79 LYS A C 1
ATOM 625 O O . LYS A 1 79 ? 5.061 -1.699 7.388 1.00 95.56 79 LYS A O 1
ATOM 630 N N . ILE A 1 80 ? 5.098 -0.461 5.517 1.00 96.56 80 ILE A N 1
ATOM 631 C CA . ILE A 1 80 ? 4.615 -1.500 4.609 1.00 96.56 80 ILE A CA 1
ATOM 632 C C . ILE A 1 80 ? 5.808 -2.380 4.238 1.00 96.56 80 ILE A C 1
ATOM 634 O O . ILE A 1 80 ? 6.793 -1.900 3.677 1.00 96.56 80 ILE A O 1
ATOM 638 N N . HIS A 1 81 ? 5.731 -3.668 4.549 1.00 97.00 81 HIS A N 1
ATOM 639 C CA . HIS A 1 81 ? 6.725 -4.640 4.127 1.00 97.00 81 HIS A CA 1
ATOM 640 C C . HIS A 1 81 ? 6.521 -4.958 2.644 1.00 97.00 81 HIS A C 1
ATOM 642 O O . HIS A 1 81 ? 5.448 -5.416 2.255 1.00 97.00 81 HIS A O 1
ATOM 648 N N . VAL A 1 82 ? 7.531 -4.695 1.814 1.00 96.19 82 VAL A N 1
ATOM 649 C CA . VAL A 1 82 ? 7.455 -4.932 0.367 1.00 96.19 82 VAL A CA 1
ATOM 650 C C . VAL A 1 82 ? 8.372 -6.086 -0.017 1.00 96.19 82 VAL A C 1
ATOM 652 O O . VAL A 1 82 ? 9.566 -6.053 0.278 1.00 96.19 82 VAL A O 1
ATOM 655 N N . LEU A 1 83 ? 7.820 -7.092 -0.694 1.00 96.69 83 LEU A N 1
ATOM 656 C CA . LEU A 1 83 ? 8.562 -8.241 -1.211 1.00 96.69 83 LEU A CA 1
ATOM 657 C C . LEU A 1 83 ? 8.800 -8.085 -2.713 1.00 96.69 83 LEU A C 1
ATOM 659 O O . LEU A 1 83 ? 7.860 -7.814 -3.457 1.00 96.69 83 LEU A O 1
ATOM 663 N N . GLY A 1 84 ? 10.046 -8.277 -3.150 1.00 93.31 84 GLY A N 1
ATOM 664 C CA . GLY A 1 84 ? 10.402 -8.287 -4.572 1.00 93.31 84 GLY A CA 1
ATOM 665 C C . GLY A 1 84 ? 10.470 -6.913 -5.245 1.00 93.31 84 GLY A C 1
ATOM 666 O O . GLY A 1 84 ? 10.423 -6.845 -6.468 1.00 93.31 84 GLY A O 1
ATOM 667 N N . MET A 1 85 ? 10.575 -5.823 -4.475 1.00 92.50 85 MET A N 1
ATOM 668 C CA . MET A 1 85 ? 10.698 -4.466 -5.023 1.00 92.50 85 MET A CA 1
ATOM 669 C C . MET A 1 85 ? 11.997 -4.321 -5.842 1.00 92.50 85 MET A C 1
ATOM 671 O O . MET A 1 85 ? 13.079 -4.520 -5.278 1.00 92.50 85 MET A O 1
ATOM 675 N N . PRO A 1 86 ? 11.934 -3.952 -7.135 1.00 90.88 86 PRO A N 1
ATOM 676 C CA . PRO A 1 86 ? 13.132 -3.701 -7.926 1.00 90.88 86 PRO A CA 1
ATOM 677 C C . PRO A 1 86 ? 13.820 -2.394 -7.492 1.00 90.88 86 PRO A C 1
ATOM 679 O O . PRO A 1 86 ? 13.171 -1.494 -6.946 1.00 90.88 86 PRO A O 1
ATOM 682 N N . PRO A 1 87 ? 15.136 -2.250 -7.730 1.00 89.19 87 PRO A N 1
ATOM 683 C CA . PRO A 1 87 ? 15.832 -0.997 -7.471 1.00 89.19 87 PRO A CA 1
ATOM 684 C C . PRO A 1 87 ? 15.299 0.114 -8.383 1.00 89.19 87 PRO A C 1
ATOM 686 O O . PRO A 1 87 ? 15.073 -0.100 -9.574 1.00 89.19 87 PRO A O 1
ATOM 689 N N . CYS A 1 88 ? 15.140 1.322 -7.839 1.00 89.44 88 CYS A N 1
ATOM 690 C CA . CYS A 1 88 ? 14.715 2.466 -8.641 1.00 89.44 88 CYS A CA 1
ATOM 691 C C . CYS A 1 88 ? 15.763 2.822 -9.715 1.00 89.44 88 CYS A C 1
ATOM 693 O O . CYS A 1 88 ? 16.963 2.793 -9.417 1.00 89.44 88 CYS A O 1
ATOM 695 N N . PRO A 1 89 ? 15.342 3.233 -10.928 1.00 87.88 89 PRO A N 1
ATOM 696 C CA . PRO A 1 89 ? 16.256 3.631 -11.998 1.00 87.88 89 PRO A CA 1
ATOM 697 C C . PRO A 1 89 ? 17.255 4.714 -11.583 1.00 87.88 89 PRO A C 1
ATOM 699 O O . PRO A 1 89 ? 16.922 5.653 -10.851 1.00 87.88 89 PRO A O 1
ATOM 702 N N . VAL A 1 90 ? 18.486 4.615 -12.091 1.00 80.50 90 VAL A N 1
ATOM 703 C CA . VAL A 1 90 ? 19.543 5.617 -11.884 1.00 80.50 90 VAL A CA 1
ATOM 704 C C . VAL A 1 90 ? 19.344 6.784 -12.859 1.00 80.50 90 VAL A C 1
ATOM 706 O O . VAL A 1 90 ? 18.974 6.571 -14.010 1.00 80.50 90 VAL A O 1
ATOM 709 N N . ALA A 1 91 ? 19.571 8.022 -12.411 1.00 68.50 91 ALA A N 1
ATOM 710 C CA . ALA A 1 91 ? 19.574 9.177 -13.302 1.00 68.50 91 ALA A CA 1
ATOM 711 C C . ALA A 1 91 ? 20.778 9.083 -14.251 1.00 68.50 91 ALA A C 1
ATOM 713 O O . ALA A 1 91 ? 21.917 8.948 -13.802 1.00 68.50 91 ALA A O 1
ATOM 714 N N . HIS A 1 92 ? 20.543 9.129 -15.561 1.00 61.12 92 HIS A N 1
ATOM 715 C CA . HIS A 1 92 ? 21.631 9.216 -16.530 1.00 61.12 92 HIS A CA 1
ATOM 716 C C . HIS A 1 92 ? 22.109 10.671 -16.619 1.00 61.12 92 HIS A C 1
ATOM 718 O O . HIS A 1 92 ? 21.321 11.571 -16.901 1.00 61.12 92 HIS A O 1
ATOM 724 N N . GLY A 1 93 ? 23.396 10.886 -16.326 1.00 55.06 93 GLY A N 1
ATOM 725 C CA . GLY A 1 93 ? 24.034 12.190 -16.113 1.00 55.06 93 GLY A CA 1
ATOM 726 C C . GLY A 1 93 ? 24.125 13.086 -17.350 1.00 55.06 93 GLY A C 1
ATOM 727 O O . GLY A 1 93 ? 25.211 13.324 -17.867 1.00 55.06 93 GLY A O 1
ATOM 728 N N . GLY A 1 94 ? 22.992 13.622 -17.795 1.00 50.56 94 GLY A N 1
ATOM 729 C CA . GLY A 1 94 ? 22.906 14.527 -18.937 1.00 50.56 94 GLY A CA 1
ATOM 730 C C . GLY A 1 94 ? 21.782 15.549 -18.793 1.00 50.56 94 GLY A C 1
ATOM 731 O O . GLY A 1 94 ? 20.788 15.482 -19.504 1.00 50.56 94 GLY A O 1
ATOM 732 N N . GLY A 1 95 ? 21.936 16.507 -17.879 1.00 47.03 95 GLY A N 1
ATOM 733 C CA . GLY A 1 95 ? 21.353 17.849 -18.024 1.00 47.03 95 GLY A CA 1
ATOM 734 C C . GLY A 1 95 ? 19.857 18.058 -17.750 1.00 47.03 95 GLY A C 1
ATOM 735 O O . GLY A 1 95 ? 19.444 19.212 -17.678 1.00 47.03 95 GLY A O 1
ATOM 736 N N . ILE A 1 96 ? 19.044 17.022 -17.532 1.00 48.94 96 ILE A N 1
ATOM 737 C CA . ILE A 1 96 ? 17.700 17.201 -16.957 1.00 48.94 96 ILE A CA 1
ATOM 738 C C . ILE A 1 96 ? 17.857 17.059 -15.451 1.00 48.94 96 ILE A C 1
ATOM 740 O O . ILE A 1 96 ? 18.130 15.968 -14.963 1.00 48.94 96 ILE A O 1
ATOM 744 N N . ALA A 1 97 ? 17.768 18.184 -14.744 1.00 47.41 97 ALA A N 1
ATOM 745 C CA . ALA A 1 97 ? 17.983 18.288 -13.309 1.00 47.41 97 ALA A CA 1
ATOM 746 C C . ALA A 1 97 ? 17.428 17.082 -12.531 1.00 47.41 97 ALA A C 1
ATOM 748 O O . ALA A 1 97 ? 16.259 16.719 -12.688 1.00 47.41 97 ALA A O 1
ATOM 749 N N . ASP A 1 98 ? 18.272 16.538 -11.650 1.00 55.97 98 ASP A N 1
ATOM 750 C CA . ASP A 1 98 ? 18.022 15.539 -10.600 1.00 55.97 98 ASP A CA 1
ATOM 751 C C . ASP A 1 98 ? 16.982 15.999 -9.556 1.00 55.97 98 ASP A C 1
ATOM 753 O O . ASP A 1 98 ? 17.085 15.749 -8.357 1.00 55.97 98 ASP A O 1
ATOM 757 N N . ASN A 1 99 ? 15.945 16.701 -9.986 1.00 62.25 99 ASN A N 1
ATOM 758 C CA . ASN A 1 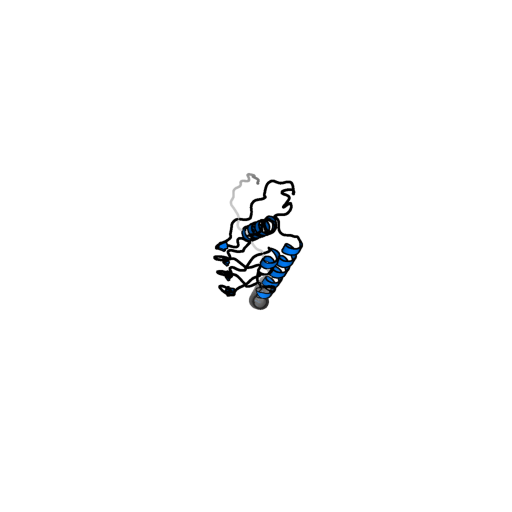99 ? 14.993 17.354 -9.118 1.00 62.25 99 ASN A CA 1
ATOM 759 C C . ASN A 1 99 ? 13.751 16.480 -8.969 1.00 62.25 99 ASN A C 1
ATOM 761 O O . ASN A 1 99 ? 12.639 16.891 -9.296 1.00 62.25 99 ASN A O 1
ATOM 765 N N . CYS A 1 100 ? 13.912 15.296 -8.369 1.00 71.44 100 CYS A N 1
ATOM 766 C CA . CYS A 1 100 ? 12.812 14.720 -7.593 1.00 71.44 100 CYS A CA 1
ATOM 767 C C . CYS A 1 100 ? 12.669 15.557 -6.302 1.00 71.44 100 CYS A C 1
ATOM 769 O O . CYS A 1 100 ? 12.945 15.088 -5.202 1.00 71.44 100 CYS A O 1
ATOM 771 N N . THR A 1 101 ? 12.289 16.832 -6.427 1.00 57.47 101 THR A N 1
ATOM 772 C CA . THR A 1 101 ? 12.226 17.820 -5.331 1.00 57.47 101 THR A CA 1
ATOM 773 C C . THR A 1 101 ? 11.161 17.493 -4.284 1.00 57.47 101 THR A C 1
ATOM 775 O O . THR A 1 101 ? 11.184 18.042 -3.187 1.00 57.47 101 THR A O 1
ATOM 778 N N . ALA A 1 102 ? 10.267 16.550 -4.581 1.00 60.25 102 ALA A N 1
ATOM 779 C CA . ALA A 1 102 ? 9.325 15.980 -3.631 1.00 60.25 102 ALA A CA 1
ATOM 780 C C . ALA A 1 102 ? 9.285 14.451 -3.778 1.00 60.25 102 ALA A C 1
ATOM 782 O O . ALA A 1 102 ? 8.399 13.886 -4.422 1.00 60.25 102 ALA A O 1
ATOM 783 N N . VAL A 1 103 ? 10.262 13.777 -3.162 1.00 66.75 103 VAL A N 1
ATOM 784 C CA . VAL A 1 103 ? 10.169 12.334 -2.848 1.00 66.75 103 VAL A CA 1
ATOM 785 C C . VAL A 1 103 ? 9.031 12.080 -1.848 1.00 66.75 103 VAL A C 1
ATOM 787 O O . VAL A 1 103 ? 8.455 10.999 -1.806 1.00 66.75 103 VAL A O 1
ATOM 790 N N . ALA A 1 104 ? 8.654 13.108 -1.083 1.00 70.25 104 ALA A N 1
ATOM 791 C CA . ALA A 1 104 ? 7.490 13.069 -0.220 1.00 70.25 104 ALA A CA 1
ATOM 792 C C . ALA A 1 104 ? 6.188 12.888 -1.017 1.00 70.25 104 ALA A C 1
ATOM 794 O O . ALA A 1 104 ? 6.015 13.411 -2.120 1.00 70.25 104 ALA A O 1
ATOM 795 N N . ALA A 1 105 ? 5.247 12.181 -0.395 1.00 75.62 105 ALA A N 1
ATOM 796 C CA . ALA A 1 105 ? 3.878 12.062 -0.872 1.00 75.62 105 ALA A CA 1
ATOM 797 C C . ALA A 1 105 ? 3.251 13.438 -1.132 1.00 75.62 105 ALA A C 1
ATOM 799 O O . ALA A 1 105 ? 3.480 14.386 -0.370 1.00 75.62 105 ALA A O 1
ATOM 800 N N . THR A 1 106 ? 2.423 13.531 -2.170 1.00 83.69 106 THR A N 1
ATOM 801 C CA . THR A 1 106 ? 1.738 14.782 -2.495 1.00 83.69 106 THR A CA 1
ATOM 802 C C . THR A 1 106 ? 0.674 15.102 -1.438 1.00 83.69 106 THR A C 1
ATOM 804 O O . THR A 1 106 ? 0.242 14.241 -0.661 1.00 83.69 106 THR A O 1
ATOM 807 N N . ASN A 1 107 ? 0.224 16.359 -1.397 1.00 87.00 107 ASN A N 1
ATOM 808 C CA . ASN A 1 107 ? -0.899 16.744 -0.538 1.00 87.00 107 ASN A CA 1
ATOM 809 C C . ASN A 1 107 ? -2.173 15.957 -0.886 1.00 87.00 107 ASN A C 1
ATOM 811 O O . ASN A 1 107 ? -2.942 15.612 0.011 1.00 87.00 107 ASN A O 1
ATOM 815 N N . GLU A 1 108 ? -2.355 15.615 -2.162 1.00 87.94 108 GLU A N 1
ATOM 816 C CA . GLU A 1 108 ? -3.464 14.787 -2.635 1.00 87.94 108 GLU A CA 1
ATOM 817 C C . GLU A 1 108 ? -3.353 13.355 -2.101 1.00 87.94 108 GLU A C 1
ATOM 819 O O . GLU A 1 108 ? -4.306 12.857 -1.499 1.00 87.94 108 GLU A O 1
ATOM 824 N N . THR A 1 109 ? -2.167 12.736 -2.182 1.00 89.38 109 THR A N 1
ATOM 825 C CA . THR A 1 109 ? -1.892 11.402 -1.617 1.00 89.38 109 THR A CA 1
ATOM 826 C C . THR A 1 109 ? -2.268 11.339 -0.135 1.00 89.38 109 THR A C 1
ATOM 828 O O . THR A 1 109 ? -2.948 10.420 0.329 1.00 89.38 109 THR A O 1
ATOM 831 N N . ARG A 1 110 ? -1.862 12.359 0.633 1.00 90.75 110 ARG A N 1
ATOM 832 C CA . ARG A 1 110 ? -2.170 12.460 2.067 1.00 90.75 110 ARG A CA 1
ATOM 833 C C . ARG A 1 110 ? -3.663 12.640 2.322 1.00 90.75 110 ARG A C 1
ATOM 835 O O . ARG A 1 110 ? -4.179 12.070 3.282 1.00 90.75 110 ARG A O 1
ATOM 842 N N . ALA A 1 111 ? -4.362 13.404 1.484 1.00 92.88 111 ALA A N 1
ATOM 843 C CA . ALA A 1 111 ? -5.808 13.574 1.590 1.00 92.88 111 ALA A CA 1
ATOM 844 C C . ALA A 1 111 ? -6.551 12.249 1.347 1.00 92.88 111 ALA A C 1
ATOM 846 O O . ALA A 1 111 ? -7.459 11.909 2.112 1.00 92.88 111 ALA A O 1
ATOM 847 N N . VAL A 1 112 ? -6.125 11.464 0.350 1.00 92.94 112 VAL A N 1
ATOM 848 C CA . VAL A 1 112 ? -6.666 10.120 0.080 1.00 92.94 112 VAL A CA 1
ATOM 849 C C . VAL A 1 112 ? -6.428 9.190 1.271 1.00 92.94 112 VAL A C 1
ATOM 851 O O . VAL A 1 112 ? -7.371 8.564 1.758 1.00 92.94 112 VAL A O 1
ATOM 854 N N . PHE A 1 113 ? -5.206 9.159 1.805 1.00 93.88 113 PHE A N 1
ATOM 855 C CA . PHE A 1 113 ? -4.879 8.346 2.978 1.00 93.88 113 PHE A CA 1
ATOM 856 C C . PHE A 1 113 ? -5.692 8.747 4.212 1.00 93.88 113 PHE A C 1
ATOM 858 O O . PHE A 1 113 ? -6.247 7.888 4.898 1.00 93.88 113 PHE A O 1
ATOM 865 N N . LYS A 1 114 ? -5.843 10.053 4.466 1.00 94.56 114 LYS A N 1
ATOM 866 C CA . LYS A 1 114 ? -6.678 10.571 5.559 1.00 94.56 114 LYS A CA 1
ATOM 867 C C . LYS A 1 114 ? -8.127 10.114 5.413 1.00 94.56 114 LYS A C 1
ATOM 869 O O . LYS A 1 114 ? -8.733 9.686 6.391 1.00 94.56 114 LYS A O 1
ATOM 874 N N . LYS A 1 115 ? -8.677 10.166 4.197 1.00 94.00 115 LYS A N 1
ATOM 875 C CA . LYS A 1 115 ? -10.031 9.676 3.918 1.00 94.00 115 LYS A CA 1
ATOM 876 C C . LYS A 1 115 ? -10.159 8.179 4.209 1.00 94.00 115 LYS A C 1
ATOM 878 O O . LYS A 1 115 ? -11.145 7.774 4.815 1.00 94.00 115 LYS A O 1
ATOM 883 N N . CYS A 1 116 ? -9.163 7.376 3.832 1.00 94.81 116 CYS A N 1
ATOM 884 C CA . CYS A 1 116 ? -9.136 5.954 4.171 1.00 94.81 116 CYS A CA 1
ATOM 885 C C . CYS A 1 116 ? -9.110 5.723 5.687 1.00 94.81 116 CYS A C 1
ATOM 887 O O . CYS A 1 116 ? -9.895 4.923 6.187 1.00 94.81 116 CYS A O 1
ATOM 889 N N . MET A 1 117 ? -8.257 6.444 6.419 1.00 94.19 117 MET A N 1
ATOM 890 C CA . MET A 1 117 ? -8.143 6.320 7.876 1.00 94.19 117 MET A CA 1
ATOM 891 C C . MET A 1 117 ? -9.451 6.667 8.593 1.00 94.19 117 MET A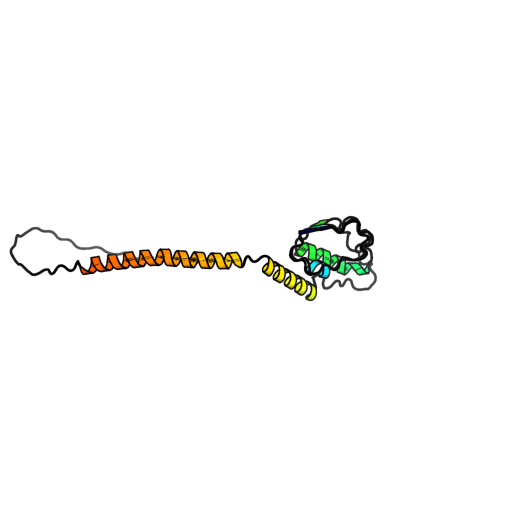 C 1
ATOM 893 O O . MET A 1 117 ? -9.877 5.919 9.465 1.00 94.19 117 MET A O 1
ATOM 897 N N . ILE A 1 118 ? -10.132 7.741 8.181 1.00 93.62 118 ILE A N 1
ATOM 898 C CA . ILE A 1 118 ? -11.444 8.116 8.735 1.00 93.62 118 ILE A CA 1
ATOM 899 C C . ILE A 1 118 ? -12.472 7.007 8.490 1.00 93.62 118 ILE A C 1
ATOM 901 O O . ILE A 1 118 ? -13.232 6.644 9.385 1.00 93.62 118 ILE A O 1
ATOM 905 N N . GLU A 1 119 ? -12.499 6.451 7.278 1.00 92.69 119 GLU A N 1
ATOM 906 C CA . GLU A 1 119 ? -13.416 5.362 6.940 1.00 92.69 119 GLU A CA 1
ATOM 907 C C . GLU A 1 119 ? -13.091 4.083 7.729 1.00 92.69 119 GLU A C 1
ATOM 909 O O . GLU A 1 119 ? -13.999 3.368 8.155 1.00 92.69 119 GLU A O 1
ATOM 914 N N . TRP A 1 120 ? -11.807 3.808 7.971 1.00 92.81 120 TRP A N 1
ATOM 915 C CA . TRP A 1 120 ? -11.365 2.717 8.833 1.00 92.81 120 TRP A CA 1
ATOM 916 C C . TRP A 1 120 ? -11.839 2.910 10.275 1.00 92.81 120 TRP A C 1
ATOM 918 O O . TRP A 1 120 ? -12.487 2.020 10.822 1.00 92.81 120 TRP A O 1
ATOM 928 N N . GLU A 1 121 ? -11.580 4.077 10.871 1.00 91.06 121 GLU A N 1
ATOM 929 C CA . GLU A 1 121 ? -12.023 4.414 12.227 1.00 91.06 121 GLU A CA 1
ATOM 930 C C . GLU A 1 121 ? -13.537 4.290 12.346 1.00 91.06 121 GLU A C 1
ATOM 932 O O . GLU A 1 121 ? -14.032 3.641 13.263 1.00 91.06 121 GLU A O 1
ATOM 937 N N . ARG A 1 122 ? -14.290 4.818 11.380 1.00 88.12 122 ARG A N 1
ATOM 938 C CA . ARG A 1 122 ? -15.752 4.722 11.366 1.00 88.12 122 ARG A CA 1
ATOM 939 C C . ARG A 1 122 ? -16.248 3.276 11.368 1.00 88.12 122 ARG A C 1
ATOM 941 O O . ARG A 1 122 ? -17.218 2.973 12.055 1.00 88.12 122 ARG A O 1
ATOM 948 N N . ARG A 1 123 ? -15.609 2.388 10.601 1.00 86.31 123 ARG A N 1
ATOM 949 C CA . ARG A 1 123 ? -15.989 0.965 10.517 1.00 86.31 123 ARG A CA 1
ATOM 950 C C . ARG A 1 123 ? -15.524 0.152 11.719 1.00 86.31 123 ARG A C 1
ATOM 952 O O . ARG A 1 123 ? -16.166 -0.836 12.054 1.00 86.31 123 ARG A O 1
ATOM 959 N N . ASN A 1 124 ? -14.412 0.544 12.332 1.00 86.50 124 ASN A N 1
ATOM 960 C CA . ASN A 1 124 ? -13.790 -0.194 13.424 1.00 86.50 124 ASN A CA 1
ATOM 961 C C . ASN A 1 124 ? -14.150 0.358 14.815 1.00 86.50 124 ASN A C 1
ATOM 963 O O . ASN A 1 124 ? -13.852 -0.292 15.812 1.00 86.50 124 ASN A O 1
ATOM 967 N N . THR A 1 125 ? -14.797 1.525 14.910 1.00 83.56 125 THR A N 1
ATOM 968 C CA . THR A 1 125 ? -15.270 2.081 16.186 1.00 83.56 125 THR A CA 1
ATOM 969 C C . THR A 1 125 ? -16.485 1.287 16.670 1.00 83.56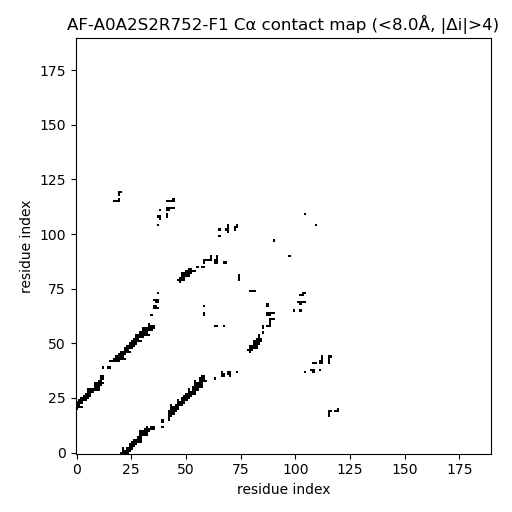 125 THR A C 1
ATOM 971 O O . THR A 1 125 ? -17.536 1.311 16.021 1.00 83.56 125 THR A O 1
ATOM 974 N N . PRO A 1 126 ? -16.403 0.597 17.822 1.00 80.50 126 PRO A N 1
ATOM 975 C CA . PRO A 1 126 ? -17.520 -0.165 18.355 1.00 80.50 126 PRO A CA 1
ATOM 976 C C . PRO A 1 126 ? -18.514 0.782 19.041 1.00 80.50 126 PRO A C 1
ATOM 978 O O . PRO A 1 126 ? -18.588 0.848 20.266 1.00 80.50 126 PRO A O 1
ATOM 981 N N . TYR A 1 127 ? -19.305 1.523 18.262 1.00 83.94 127 TYR A N 1
ATOM 982 C CA . TYR A 1 127 ? -20.323 2.443 18.797 1.00 83.94 127 TYR A CA 1
ATOM 983 C C . TYR A 1 127 ? -21.304 1.748 19.755 1.00 83.94 127 TYR A C 1
ATOM 985 O O . TYR A 1 127 ? -21.760 2.343 20.729 1.00 83.94 127 TYR A O 1
ATOM 993 N N . TRP A 1 128 ? -21.567 0.460 19.526 1.00 82.38 128 TRP A N 1
ATOM 994 C CA . TRP A 1 128 ? -22.365 -0.385 20.412 1.00 82.38 128 TRP A CA 1
ATOM 995 C C . TRP A 1 128 ? -21.732 -0.556 21.803 1.00 82.38 128 TRP A C 1
ATOM 997 O O . TRP A 1 128 ? -22.448 -0.549 22.800 1.00 82.38 128 TRP A O 1
ATOM 1007 N N . ALA A 1 129 ? -20.401 -0.643 21.896 1.00 82.50 129 ALA A N 1
ATOM 1008 C CA . ALA A 1 129 ? -19.690 -0.764 23.167 1.00 82.50 129 ALA A CA 1
ATOM 1009 C C . ALA A 1 129 ? -19.714 0.554 23.954 1.00 82.50 129 ALA A C 1
ATOM 1011 O O . ALA A 1 129 ? -19.821 0.535 25.177 1.00 82.50 129 ALA A O 1
ATOM 1012 N N . ILE A 1 130 ? -19.691 1.696 23.257 1.00 85.69 130 ILE A N 1
ATOM 1013 C CA . ILE A 1 130 ? -19.855 3.021 23.875 1.00 85.69 130 ILE A CA 1
ATOM 1014 C C . ILE A 1 130 ? -21.262 3.150 24.475 1.00 85.69 130 ILE A C 1
ATOM 1016 O O . ILE A 1 130 ? -21.409 3.541 25.633 1.00 85.69 130 ILE A O 1
ATOM 1020 N N . GLY A 1 131 ? -22.293 2.767 23.714 1.00 88.06 131 GLY A N 1
ATOM 1021 C CA . GLY A 1 131 ? -23.676 2.771 24.194 1.00 88.06 131 GLY A CA 1
ATOM 1022 C C . GLY A 1 131 ? -23.881 1.850 25.398 1.00 88.06 131 GLY A C 1
ATOM 1023 O O . GLY A 1 131 ? -24.463 2.262 26.401 1.00 88.06 131 GLY A O 1
ATOM 1024 N N . LEU A 1 132 ? -23.341 0.630 25.336 1.00 92.19 132 LEU A N 1
ATOM 1025 C CA . LEU A 1 132 ? -23.415 -0.333 26.434 1.00 92.19 132 LEU A CA 1
ATOM 1026 C C . LEU A 1 132 ? -22.675 0.167 27.684 1.00 92.19 132 LEU A C 1
ATOM 1028 O O . LEU A 1 132 ? -23.201 0.058 28.790 1.00 92.19 132 LEU A O 1
ATOM 1032 N N . GLY A 1 133 ? -21.493 0.763 27.514 1.00 92.31 133 GLY A N 1
ATOM 1033 C CA . GLY A 1 133 ? -20.713 1.334 28.611 1.00 92.31 133 GLY A CA 1
ATOM 1034 C C . GLY A 1 133 ? -21.457 2.447 29.351 1.00 92.31 133 GLY A C 1
ATOM 1035 O O . GLY A 1 133 ? -21.483 2.452 30.581 1.00 92.31 133 GLY A O 1
ATOM 1036 N N . LEU A 1 134 ? -22.127 3.347 28.623 1.00 94.38 134 LEU A N 1
ATOM 1037 C CA . LEU A 1 134 ? -22.955 4.400 29.225 1.00 94.38 134 LEU A CA 1
ATOM 1038 C C . LEU A 1 134 ? -24.144 3.823 30.002 1.00 94.38 134 LEU A C 1
ATOM 1040 O O . LEU A 1 134 ? -24.424 4.265 31.115 1.00 94.38 134 LEU A O 1
ATOM 1044 N N . LEU A 1 135 ? -24.812 2.810 29.449 1.00 94.94 135 LEU A N 1
ATOM 1045 C CA . LEU A 1 135 ? -25.936 2.133 30.101 1.00 94.94 135 LEU A CA 1
ATOM 1046 C C . LEU A 1 135 ? -25.514 1.476 31.423 1.00 94.94 135 LEU A C 1
ATOM 1048 O O . LEU A 1 135 ? -26.176 1.653 32.447 1.00 94.94 135 LEU A O 1
ATOM 1052 N N . ILE A 1 136 ? -24.376 0.775 31.416 1.00 94.88 136 ILE A N 1
ATOM 1053 C CA . ILE A 1 136 ? -23.800 0.150 32.613 1.00 94.88 136 ILE A CA 1
ATOM 1054 C C . ILE A 1 136 ? -23.425 1.216 33.650 1.00 94.88 136 ILE A C 1
ATOM 1056 O O . ILE A 1 136 ? -23.763 1.067 34.823 1.00 94.88 136 ILE A O 1
ATOM 1060 N N . ALA A 1 137 ? -22.784 2.314 33.240 1.00 94.75 137 ALA A N 1
ATOM 1061 C CA . ALA A 1 137 ? -22.396 3.391 34.151 1.00 94.75 137 ALA A CA 1
ATOM 1062 C C . ALA A 1 137 ? -23.608 4.028 34.857 1.00 94.75 137 ALA A C 1
ATOM 1064 O O . ALA A 1 137 ? -23.570 4.254 36.068 1.00 94.75 137 ALA A O 1
ATOM 1065 N N . VAL A 1 138 ? -24.706 4.265 34.129 1.00 95.31 138 VAL A N 1
ATOM 1066 C CA . VAL A 1 138 ? -25.958 4.784 34.707 1.00 95.31 138 VAL A CA 1
ATOM 1067 C C . VAL A 1 138 ? -26.567 3.786 35.694 1.00 95.31 138 VAL A C 1
ATOM 1069 O O . VAL A 1 138 ? -26.964 4.182 36.790 1.00 95.31 138 VAL A O 1
ATOM 1072 N N . ALA A 1 139 ? -26.604 2.494 35.357 1.00 94.81 139 ALA A N 1
ATOM 1073 C CA . ALA A 1 139 ? -27.124 1.461 36.252 1.00 94.81 139 ALA A CA 1
ATOM 1074 C C . ALA A 1 139 ? -26.322 1.374 37.564 1.00 94.81 139 ALA A C 1
ATOM 1076 O O . ALA A 1 139 ? -26.912 1.310 38.643 1.00 94.81 139 ALA A O 1
ATOM 1077 N N . VAL A 1 140 ? -24.988 1.443 37.486 1.00 94.69 140 VAL A N 1
ATOM 1078 C CA . VAL A 1 140 ? -24.100 1.458 38.660 1.00 94.69 140 VAL A CA 1
ATOM 1079 C C . VAL A 1 140 ? -24.322 2.710 39.509 1.00 94.69 140 VAL A C 1
ATOM 1081 O O . VAL A 1 140 ? -24.429 2.605 40.730 1.00 94.69 140 VAL A O 1
ATOM 1084 N N . LEU A 1 141 ? -24.453 3.890 38.893 1.00 92.62 141 LEU A N 1
ATOM 1085 C CA . LEU A 1 141 ? -24.763 5.128 39.615 1.00 92.62 141 LEU A CA 1
ATOM 1086 C C . LEU A 1 141 ? -26.088 5.026 40.373 1.00 92.62 141 LEU A C 1
ATOM 1088 O O . LEU A 1 141 ? -26.145 5.389 41.544 1.00 92.62 141 LEU A O 1
ATOM 1092 N N . LEU A 1 142 ? -27.138 4.487 39.752 1.00 90.88 142 LEU A N 1
ATOM 1093 C CA . LEU A 1 142 ? -28.421 4.272 40.425 1.00 90.88 142 LEU A CA 1
ATOM 1094 C C . LEU A 1 142 ? -28.290 3.270 41.582 1.00 90.88 142 LEU A C 1
ATOM 1096 O O . LEU A 1 142 ? -28.771 3.548 42.683 1.00 90.88 142 LEU A O 1
ATOM 1100 N N . LEU A 1 143 ? -27.578 2.160 41.365 1.00 90.19 143 LEU A N 1
ATOM 1101 C CA . LEU A 1 143 ? -27.307 1.145 42.388 1.00 90.19 143 LEU A CA 1
ATOM 1102 C C . LEU A 1 143 ? -26.501 1.676 43.576 1.00 90.19 143 LEU A C 1
ATOM 1104 O O . LEU A 1 143 ? -26.734 1.215 44.685 1.00 90.19 143 LEU A O 1
ATOM 1108 N N . LEU A 1 144 ? -25.588 2.631 43.382 1.00 89.06 144 LEU A N 1
ATOM 1109 C CA . LEU A 1 144 ? -24.793 3.234 44.461 1.00 89.06 144 LEU A CA 1
ATOM 1110 C C . LEU A 1 144 ? -25.503 4.426 45.123 1.00 89.06 144 LEU A C 1
ATOM 1112 O O . LEU A 1 144 ? -25.422 4.607 46.339 1.00 89.06 144 LEU A O 1
ATOM 1116 N N . CYS A 1 145 ? -26.250 5.234 44.367 1.00 86.50 145 CYS A N 1
ATOM 1117 C CA . CYS A 1 145 ? -26.962 6.393 44.908 1.00 86.50 145 CYS A CA 1
ATOM 1118 C C . CYS A 1 145 ? -28.101 6.006 45.858 1.00 86.50 145 CYS A C 1
ATOM 1120 O O . CYS A 1 145 ? -28.336 6.723 46.831 1.00 86.50 145 CYS A O 1
ATOM 1122 N N . VAL A 1 146 ? -28.813 4.904 45.603 1.00 85.44 146 VAL A N 1
ATOM 1123 C CA . VAL A 1 146 ? -29.905 4.429 46.471 1.00 85.44 146 VAL A CA 1
ATOM 1124 C C . VAL A 1 146 ? -29.414 4.054 47.882 1.00 85.44 146 VAL A C 1
ATOM 1126 O O . VAL A 1 146 ? -29.929 4.648 48.830 1.00 85.44 146 VAL A O 1
ATOM 1129 N N . PRO A 1 147 ? -28.411 3.172 48.077 1.00 81.50 147 PRO A N 1
ATOM 1130 C CA . PRO A 1 147 ? -27.919 2.797 49.402 1.00 81.50 147 PRO A CA 1
ATOM 1131 C C . PRO A 1 147 ? -27.217 3.950 50.115 1.00 81.50 147 PRO A C 1
ATOM 1133 O O . PRO A 1 147 ? -27.440 4.121 51.307 1.00 81.50 147 PRO A O 1
ATOM 1136 N N . ILE A 1 148 ? -26.460 4.801 49.411 1.00 80.94 148 ILE A N 1
ATOM 1137 C CA . ILE A 1 148 ? -25.836 5.985 50.026 1.00 80.94 148 ILE A CA 1
ATOM 1138 C C . ILE A 1 148 ? -26.907 6.955 50.535 1.00 80.94 148 ILE A C 1
ATOM 1140 O O . ILE A 1 148 ? -26.806 7.458 51.653 1.00 80.94 148 ILE A O 1
ATOM 1144 N N . ARG A 1 149 ? -27.968 7.211 49.757 1.00 77.62 149 ARG A N 1
ATOM 1145 C CA . ARG A 1 149 ? -29.087 8.055 50.210 1.00 77.62 149 ARG A CA 1
ATOM 1146 C C . ARG A 1 149 ? -29.853 7.414 51.363 1.00 77.62 149 ARG A C 1
ATOM 1148 O O . ARG A 1 149 ? -30.295 8.133 52.253 1.00 77.62 149 ARG A O 1
ATOM 1155 N N . TRP A 1 150 ? -29.997 6.092 51.365 1.00 75.56 150 TRP A N 1
ATOM 1156 C CA . TRP A 1 150 ? -30.636 5.358 52.455 1.00 75.56 150 TRP A CA 1
ATOM 1157 C C . TRP A 1 150 ? -29.815 5.394 53.749 1.00 75.56 150 TRP A C 1
ATOM 1159 O O . TRP A 1 150 ? -30.357 5.699 54.807 1.00 75.56 150 TRP A O 1
ATOM 1169 N N . TRP A 1 151 ? -28.506 5.163 53.667 1.00 73.19 151 TRP A N 1
ATOM 1170 C CA . TRP A 1 151 ? -27.586 5.251 54.803 1.00 73.19 151 TRP A CA 1
ATOM 1171 C C . TRP A 1 151 ? -27.497 6.675 55.346 1.00 73.19 151 TRP A C 1
ATOM 1173 O O . TRP A 1 151 ? -27.586 6.877 56.552 1.00 73.19 151 TRP A O 1
ATOM 1183 N N . LYS A 1 152 ? -27.420 7.679 54.466 1.00 76.19 152 LYS A N 1
ATOM 1184 C CA . LYS A 1 152 ? -27.375 9.087 54.877 1.00 76.19 152 LYS A CA 1
ATOM 1185 C C . LYS A 1 152 ? -28.662 9.534 55.580 1.00 76.19 152 LYS A C 1
ATOM 1187 O O . LYS A 1 152 ? -28.582 10.344 56.494 1.00 76.19 152 LYS A O 1
ATOM 1192 N N . ARG A 1 153 ? -29.831 9.003 55.189 1.00 71.75 153 ARG A N 1
ATOM 1193 C CA . ARG A 1 153 ? -31.096 9.237 55.912 1.00 71.75 153 ARG A CA 1
ATOM 1194 C C . ARG A 1 153 ? -31.070 8.619 57.310 1.00 71.75 153 ARG A C 1
ATOM 1196 O O . ARG A 1 153 ? -31.400 9.320 58.254 1.00 71.75 153 ARG A O 1
ATOM 1203 N N . ARG A 1 154 ? -30.611 7.370 57.452 1.00 65.81 154 ARG A N 1
ATOM 1204 C CA . ARG A 1 154 ? -30.508 6.709 58.767 1.00 65.81 154 ARG A CA 1
ATOM 1205 C C . ARG A 1 154 ? -29.548 7.432 59.718 1.00 65.81 154 ARG A C 1
ATOM 1207 O O . ARG A 1 154 ? -29.937 7.740 60.832 1.00 65.81 154 ARG A O 1
ATOM 1214 N N . CYS A 1 155 ? -28.359 7.826 59.253 1.00 63.75 155 CYS A N 1
ATOM 1215 C CA . CYS A 1 155 ? -27.416 8.580 60.092 1.00 63.75 155 CYS A CA 1
ATOM 1216 C C . CYS A 1 155 ? -27.936 9.961 60.524 1.00 63.75 155 CYS A C 1
ATOM 1218 O O . CYS A 1 155 ? -27.508 10.476 61.551 1.00 63.75 155 CYS A O 1
ATOM 1220 N N . HIS A 1 156 ? -28.822 10.588 59.744 1.00 59.38 156 HIS A N 1
ATOM 1221 C CA . HIS A 1 156 ? -29.387 11.886 60.108 1.00 59.38 156 HIS A CA 1
ATOM 1222 C C . HIS A 1 156 ? -30.502 11.768 61.161 1.00 59.38 156 HIS A C 1
ATOM 1224 O O . HIS A 1 156 ? -30.696 12.699 61.939 1.00 59.38 156 HIS A O 1
ATOM 1230 N N . GLU A 1 157 ? -31.224 10.645 61.210 1.00 60.22 157 GLU A N 1
ATOM 1231 C CA . GLU A 1 157 ? -32.220 10.393 62.262 1.00 60.22 157 GLU A CA 1
ATOM 1232 C C . GLU A 1 157 ? -31.552 10.094 63.613 1.00 60.22 157 GLU A C 1
ATOM 1234 O O . GLU A 1 157 ? -31.956 10.668 64.626 1.00 60.22 157 GLU A O 1
ATOM 1239 N N . ASP A 1 158 ? -30.454 9.332 63.620 1.00 57.03 158 ASP A N 1
ATOM 1240 C CA . ASP A 1 158 ? -29.690 9.036 64.844 1.00 57.03 158 ASP A CA 1
ATOM 1241 C C . ASP A 1 158 ? -29.072 10.298 65.483 1.00 57.03 158 ASP A C 1
ATOM 1243 O O . ASP A 1 158 ? -28.943 10.394 66.702 1.00 57.03 158 ASP A O 1
ATOM 1247 N N . MET A 1 159 ? -28.731 11.308 64.675 1.00 57.97 159 MET A N 1
ATOM 1248 C CA . MET A 1 159 ? -28.106 12.552 65.143 1.00 57.97 159 MET A CA 1
ATOM 1249 C C . MET A 1 159 ? -29.111 13.554 65.749 1.00 57.97 159 MET A C 1
ATOM 1251 O O . MET A 1 159 ? -28.710 14.455 66.483 1.00 57.97 159 MET A O 1
ATOM 1255 N N . MET A 1 160 ? -30.416 13.410 65.471 1.00 54.44 160 MET A N 1
ATOM 1256 C CA . MET A 1 160 ? -31.471 14.259 66.054 1.00 54.44 160 MET A CA 1
ATOM 1257 C C . MET A 1 160 ? -32.103 13.670 67.321 1.00 54.44 160 MET A C 1
ATOM 1259 O O . MET A 1 160 ? -32.680 14.417 68.108 1.00 54.44 160 MET A O 1
ATOM 1263 N N . GLN A 1 161 ? -31.958 12.364 67.567 1.00 55.53 161 GLN A N 1
ATOM 1264 C CA . GLN A 1 161 ? -32.375 11.736 68.829 1.00 55.53 161 GLN A CA 1
ATOM 1265 C C . GLN A 1 161 ? -31.351 11.887 69.966 1.00 55.53 161 GLN A C 1
ATOM 1267 O O . GLN A 1 161 ? -31.672 11.584 71.113 1.00 55.53 161 GLN A O 1
ATOM 1272 N N . SER A 1 162 ? -30.144 12.394 69.693 1.00 49.44 162 SER A N 1
ATOM 1273 C CA . SER A 1 162 ? -29.072 12.534 70.686 1.00 49.44 162 SER A CA 1
ATOM 1274 C C . SER A 1 162 ? -28.893 13.952 71.254 1.00 49.44 162 SER A C 1
ATOM 1276 O O . SER A 1 162 ? -27.782 14.294 71.654 1.00 49.44 162 SER A O 1
ATOM 1278 N N . MET A 1 163 ? -29.935 14.792 71.314 1.00 46.19 163 MET A N 1
ATOM 1279 C CA . MET A 1 163 ? -29.918 15.944 72.230 1.00 46.19 163 MET A CA 1
ATOM 1280 C C . MET A 1 163 ? -30.489 15.515 73.587 1.00 46.19 163 MET A C 1
ATOM 1282 O O . MET A 1 163 ? -31.712 15.494 73.744 1.00 46.19 163 MET A O 1
ATOM 1286 N N . PRO A 1 164 ? -29.656 15.171 74.587 1.00 48.56 164 PRO A N 1
ATOM 1287 C CA . PRO A 1 164 ? -30.142 15.095 75.949 1.00 48.56 164 PRO A CA 1
ATOM 1288 C C . PRO A 1 164 ? -30.476 16.514 76.420 1.00 48.56 164 PRO A C 1
ATOM 1290 O O . PRO A 1 164 ? -29.620 17.397 76.451 1.00 48.56 164 PRO A O 1
ATOM 1293 N N . VAL A 1 165 ? -31.731 16.718 76.813 1.00 48.53 165 VAL A N 1
ATOM 1294 C CA . VAL A 1 165 ? -32.100 17.776 77.754 1.00 48.53 165 VAL A CA 1
ATOM 1295 C C . VAL A 1 165 ? -31.384 17.452 79.063 1.00 48.53 165 VAL A C 1
ATOM 1297 O O . VAL A 1 165 ? -31.773 16.531 79.777 1.00 48.53 165 VAL A O 1
ATOM 1300 N N . THR A 1 166 ? -30.301 18.163 79.361 1.00 45.97 166 THR A N 1
ATOM 1301 C CA . THR A 1 166 ? -29.733 18.190 80.710 1.00 45.97 166 THR A CA 1
ATOM 1302 C C . THR A 1 166 ? -30.355 19.353 81.461 1.00 45.97 166 THR A C 1
ATOM 1304 O O . THR A 1 166 ? -29.892 20.486 81.339 1.00 45.97 166 THR A O 1
ATOM 1307 N N . ASP A 1 167 ? -31.404 19.050 82.225 1.00 47.06 167 ASP A N 1
ATOM 1308 C CA . ASP A 1 167 ? -31.835 19.881 83.343 1.00 47.06 167 ASP A CA 1
ATOM 1309 C C . ASP A 1 167 ? -30.981 19.582 84.588 1.00 47.06 167 ASP A C 1
ATOM 1311 O O . ASP A 1 167 ? -30.659 18.443 84.928 1.00 47.06 167 ASP A O 1
ATOM 1315 N N . THR A 1 168 ? -30.624 20.684 85.229 1.00 50.91 168 THR A N 1
ATOM 1316 C CA . THR A 1 168 ? -29.882 20.962 86.459 1.00 50.91 168 THR A CA 1
ATOM 1317 C C . THR A 1 168 ? -30.128 20.037 87.663 1.00 50.91 168 THR A C 1
ATOM 1319 O O . THR A 1 168 ? -31.272 19.827 88.063 1.00 50.91 168 THR A O 1
ATOM 1322 N N . LYS A 1 169 ? -29.049 19.662 88.381 1.00 39.94 169 LYS A N 1
ATOM 1323 C CA . LYS A 1 169 ? -29.052 19.624 89.860 1.00 39.94 169 LYS A CA 1
ATOM 1324 C C . LYS A 1 169 ? -27.647 19.763 90.475 1.00 39.94 169 LYS A C 1
ATOM 1326 O O . LYS A 1 169 ? -26.777 18.927 90.251 1.00 39.94 169 LYS A O 1
ATOM 1331 N N . GLU A 1 170 ? -27.469 20.818 91.273 1.00 45.31 170 GLU A N 1
ATOM 1332 C CA . GLU A 1 170 ? -26.374 21.033 92.234 1.00 45.31 170 GLU A CA 1
ATOM 1333 C C . GLU A 1 170 ? -26.340 19.944 93.327 1.00 45.31 170 GLU A C 1
ATOM 1335 O O . GLU A 1 170 ? -27.402 19.554 93.817 1.00 45.31 170 GLU A O 1
ATOM 1340 N N . ASN A 1 171 ? -25.147 19.498 93.761 1.00 36.91 171 ASN A N 1
ATOM 1341 C CA . ASN A 1 171 ? -24.573 19.829 95.086 1.00 36.91 171 ASN A CA 1
ATOM 1342 C C . ASN A 1 171 ? -23.250 19.081 95.408 1.00 36.91 171 ASN A C 1
ATOM 1344 O O . ASN A 1 171 ? -23.185 17.865 95.259 1.00 36.91 171 ASN A O 1
ATOM 1348 N N . ILE A 1 172 ? -22.294 19.844 95.974 1.00 42.41 172 ILE A N 1
ATOM 1349 C CA . ILE A 1 172 ? -21.337 19.525 97.074 1.00 42.41 172 ILE A CA 1
ATOM 1350 C C . ILE A 1 172 ? -20.241 18.475 96.770 1.00 42.41 172 ILE A C 1
ATOM 1352 O O . ILE A 1 172 ? -20.495 17.283 96.674 1.00 42.41 172 ILE A O 1
ATOM 1356 N N . GLU A 1 173 ? -19.014 18.904 96.452 1.00 38.50 173 GLU A N 1
ATOM 1357 C CA . GLU A 1 173 ? -17.888 19.233 97.366 1.00 38.50 173 GLU A CA 1
ATOM 1358 C C . GLU A 1 173 ? -17.104 18.002 97.853 1.00 38.50 173 GLU A C 1
ATOM 1360 O O . GLU A 1 173 ? -17.574 17.217 98.672 1.00 38.50 173 GLU A O 1
ATOM 1365 N N . SER A 1 174 ? -15.857 17.874 97.384 1.00 40.19 174 SER A N 1
ATOM 1366 C CA . SER A 1 174 ? -14.730 17.374 98.179 1.00 40.19 174 SER A CA 1
ATOM 1367 C C . SER A 1 174 ? -13.399 17.773 97.541 1.00 40.19 174 SER A C 1
ATOM 1369 O O . SER A 1 174 ? -13.150 17.611 96.349 1.00 40.19 174 SER A O 1
ATOM 1371 N N . THR A 1 175 ? -12.587 18.352 98.407 1.00 37.69 175 THR A N 1
ATOM 1372 C CA . THR A 1 175 ? -11.341 19.087 98.229 1.00 37.69 175 THR A CA 1
ATOM 1373 C C . THR A 1 175 ? -10.129 18.174 97.983 1.00 37.69 175 THR A C 1
ATOM 1375 O O . THR A 1 175 ? -10.011 17.119 98.596 1.00 37.69 175 THR A O 1
ATOM 1378 N N . ALA A 1 176 ? -9.168 18.711 97.219 1.00 37.84 176 ALA A N 1
ATOM 1379 C CA . ALA A 1 176 ? -7.729 18.778 97.534 1.00 37.84 176 ALA A CA 1
ATOM 1380 C C . ALA A 1 176 ? -6.726 17.959 96.690 1.00 37.84 176 ALA A C 1
ATOM 1382 O O . ALA A 1 176 ? -6.861 16.756 96.499 1.00 37.84 176 ALA A O 1
ATOM 1383 N N . ILE A 1 177 ? -5.612 18.666 96.410 1.00 39.16 177 ILE A N 1
ATOM 1384 C CA . ILE A 1 177 ? -4.264 18.238 95.971 1.00 39.16 177 ILE A CA 1
ATOM 1385 C C . ILE A 1 177 ? -4.137 18.123 94.438 1.00 39.16 177 ILE A C 1
ATOM 1387 O O . ILE A 1 177 ? -4.815 17.323 93.821 1.00 39.16 177 ILE A O 1
ATOM 1391 N N . GLY A 1 178 ? -3.299 18.863 93.706 1.00 33.53 178 GLY A N 1
ATOM 1392 C CA . GLY A 1 178 ? -2.138 19.702 94.019 1.00 33.53 178 GLY A CA 1
ATOM 1393 C C . GLY A 1 178 ? -1.061 19.489 92.931 1.00 33.53 178 GLY A C 1
ATOM 1394 O O . GLY A 1 178 ? -0.909 18.369 92.459 1.00 33.53 178 GLY A O 1
ATOM 1395 N N . SER A 1 179 ? -0.298 20.545 92.591 1.00 37.50 179 SER A N 1
ATOM 1396 C CA . SER A 1 179 ? 0.823 20.660 91.607 1.00 37.50 179 SER A CA 1
ATOM 1397 C C . SER A 1 179 ? 0.413 20.795 90.119 1.00 37.50 179 SER A C 1
ATOM 1399 O O . SER A 1 179 ? -0.289 19.942 89.604 1.00 37.50 179 SER A O 1
ATOM 1401 N N . LYS A 1 180 ? 0.638 21.891 89.367 1.00 42.28 180 LYS A N 1
ATOM 1402 C CA . LYS A 1 180 ? 1.736 22.875 89.161 1.00 42.28 180 LYS A CA 1
ATOM 1403 C C . LYS A 1 180 ? 2.831 22.388 88.192 1.00 42.28 180 LYS A C 1
ATOM 1405 O O . LYS A 1 180 ? 3.758 21.720 88.633 1.00 42.28 180 LYS A O 1
ATOM 1410 N N . SER A 1 181 ? 2.760 22.801 86.917 1.00 42.56 181 SER A N 1
ATOM 1411 C CA . SER A 1 181 ? 3.848 23.433 86.122 1.00 42.56 181 SER A CA 1
ATOM 1412 C C . SER A 1 181 ? 3.477 23.587 84.628 1.00 42.56 181 SER A C 1
ATOM 1414 O O . SER A 1 181 ? 3.118 22.619 83.969 1.00 42.56 181 SER A O 1
ATOM 1416 N N . ASP A 1 182 ? 3.580 24.820 84.119 1.00 40.34 182 ASP A N 1
ATOM 1417 C CA . ASP A 1 182 ? 3.645 25.208 82.693 1.00 40.34 182 ASP A CA 1
ATOM 1418 C C . ASP A 1 182 ? 5.107 25.057 82.157 1.00 40.34 182 ASP A C 1
ATOM 1420 O O . ASP A 1 182 ? 5.974 24.615 82.916 1.00 40.34 182 ASP A O 1
ATOM 1424 N N . PRO A 1 183 ? 5.504 25.626 80.993 1.00 65.81 183 PRO A N 1
ATOM 1425 C CA . PRO A 1 183 ? 5.180 25.288 79.596 1.00 65.81 183 PRO A CA 1
ATOM 1426 C C . PRO A 1 183 ? 6.464 25.128 78.725 1.00 65.81 183 PRO A C 1
ATOM 1428 O O . PRO A 1 183 ? 7.546 25.534 79.134 1.00 65.81 183 PRO A O 1
ATOM 1431 N N . ALA A 1 184 ? 6.365 24.629 77.485 1.00 42.56 184 ALA A N 1
ATOM 1432 C CA . ALA A 1 184 ? 7.330 24.885 76.388 1.00 42.56 184 ALA A CA 1
ATOM 1433 C C . ALA A 1 184 ? 6.769 24.284 75.080 1.00 42.56 184 ALA A C 1
ATOM 1435 O O . ALA A 1 184 ? 6.445 23.105 75.040 1.00 42.56 184 ALA A O 1
ATOM 1436 N N . ALA A 1 185 ? 6.392 25.077 74.076 1.00 41.25 185 ALA A N 1
ATOM 1437 C CA . ALA A 1 185 ? 7.234 25.734 73.066 1.00 41.25 185 ALA A CA 1
ATOM 1438 C C . ALA A 1 185 ? 7.489 24.867 71.808 1.00 41.25 185 ALA A C 1
ATOM 1440 O O . ALA A 1 185 ? 8.222 23.891 71.855 1.00 41.25 185 ALA A O 1
ATOM 1441 N N . LEU A 1 186 ? 6.889 25.338 70.704 1.00 40.19 186 LEU A N 1
ATOM 1442 C CA . LEU A 1 186 ? 7.431 25.513 69.343 1.00 40.19 186 LEU A CA 1
ATOM 1443 C C . LEU A 1 186 ? 8.031 24.324 68.564 1.00 40.19 186 LEU A C 1
ATOM 1445 O O . LEU A 1 186 ? 8.964 23.676 69.017 1.00 40.19 186 LEU A O 1
ATOM 1449 N N . LEU A 1 187 ? 7.562 24.179 67.311 1.00 43.94 187 LEU A N 1
ATOM 1450 C CA . LEU A 1 187 ? 8.305 24.269 66.023 1.00 43.94 187 LEU A CA 1
ATOM 1451 C C . LEU A 1 187 ? 7.398 23.673 64.908 1.00 43.94 187 LEU A C 1
ATOM 1453 O O . LEU A 1 187 ? 7.044 22.502 64.968 1.00 43.94 187 LEU A O 1
ATOM 1457 N N . SER A 1 188 ? 6.742 24.473 64.050 1.00 44.25 188 SER A N 1
ATOM 1458 C CA . SER A 1 188 ? 7.176 24.907 62.693 1.00 44.25 188 SER A CA 1
ATOM 1459 C C . SER A 1 188 ? 7.741 23.765 61.825 1.00 44.25 188 SER A C 1
ATOM 1461 O O . SER A 1 188 ? 8.803 23.256 62.163 1.00 44.25 188 SER A O 1
ATOM 1463 N N . SER A 1 189 ? 6.992 23.279 60.816 1.00 39.34 189 SER A N 1
ATOM 1464 C CA . SER A 1 189 ? 7.130 23.557 59.351 1.00 39.34 189 SER A CA 1
ATOM 1465 C C . SER A 1 189 ? 8.391 22.946 58.701 1.00 39.34 189 SER A C 1
ATOM 1467 O O . SER A 1 189 ? 9.360 22.731 59.420 1.00 39.34 189 SER A O 1
ATOM 1469 N N . PRO A 1 190 ? 8.468 22.715 57.371 1.00 57.06 190 PRO A N 1
ATOM 1470 C CA . PRO A 1 190 ? 7.542 23.027 56.271 1.00 57.06 190 PRO A CA 1
ATOM 1471 C C . PRO A 1 190 ? 6.993 21.808 55.499 1.00 57.06 190 PRO A C 1
ATOM 1473 O O . PRO A 1 190 ? 7.514 20.684 55.666 1.00 57.06 190 PRO A O 1
#

Mean predicted aligned error: 14.58 Å